Protein 8DU0 (pdb70)

B-factor: mean 75.07, std 24.62, range [35.54, 154.94]

Secondary structure (DSSP, 8-state):
-----TT-EEEEETTTSHHHHHHHHHHHHSSSEEE---TTT--TT-HHHHHHHHHHH--SEEEE-------HHHHHH-HHHHHHHHHHHHHHHHHHHHHHT-SEEEEE--GGGS-TTPPSSB-GGGTTSSPPPGGGHHHHHHHHHHHHHHHHHHHHH--EEEEEE---EESTT---STT---HHHHHHHHHHHHHHHT---EEE-EEHHHHHHHHHHHHHH---SS-EE-----EEEHHHHHHHHHHHHT-----B--HHHHTTT------HHHHHHHHHHHHHH-

Nearest PDB structures (foldseek):
  8du0-assembly1_A  TM=1.004E+00  e=2.951E-61  Brucella ovis
  7ll6-assembly1_A-2  TM=1.002E+00  e=2.397E-58  Brucella suis ATCC 23445
  1bsv-assembly1_A  TM=9.590E-01  e=3.188E-35  Escherichia coli K-12
  1e6u-assembly1_A-2  TM=9.437E-01  e=9.740E-36  Escherichia coli
  1e7q-assembly1_A-2  TM=9.551E-01  e=3.220E-34  Escherichia coli

Solvent-accessible surface area: 13246 Å² total; per-residue (Å²): 136,75,15,60,1,70,69,54,72,0,1,0,0,18,34,104,28,34,25,0,15,1,0,28,82,28,0,118,164,45,107,28,52,53,20,58,17,43,142,119,116,12,61,16,20,135,111,35,72,0,57,106,33,0,51,61,74,126,4,38,0,0,1,1,15,13,46,90,99,36,18,116,155,29,12,64,168,93,60,77,62,3,58,118,31,0,43,12,13,0,97,13,0,0,72,3,0,40,122,46,47,6,62,0,0,0,1,13,6,19,26,64,0,8,7,130,119,17,85,79,76,10,53,10,112,14,21,96,99,30,102,26,60,85,60,19,88,18,20,0,70,0,7,7,38,0,0,79,58,1,9,50,2,12,142,140,96,51,20,83,2,3,4,0,0,10,10,82,31,8,6,56,96,27,68,37,72,103,122,16,63,62,62,7,4,43,26,8,57,63,25,62,100,23,31,159,79,64,59,133,142,54,30,9,29,2,15,0,51,8,0,1,69,0,0,6,27,0,0,61,78,22,79,27,57,85,6,0,0,0,2,10,63,80,66,21,33,58,77,52,12,52,68,32,0,23,84,52,30,62,67,116,90,56,36,13,31,19,74,82,3,92,89,50,70,20,136,36,95,64,67,40,113,60,3,1,53,59,21,21,63,102,65,75,100,118

Structure (mmCIF, N/CA/C/O backbone):
data_8DU0
#
_entry.id   8DU0
#
_cell.length_a   75.820
_cell.length_b   75.820
_cell.length_c   112.530
_cell.angle_alpha   90.000
_cell.angle_beta   90.000
_cell.angle_gamma   120.000
#
_symmetry.space_group_name_H-M   'P 31 2 1'
#
loop_
_entity.id
_entity.type
_entity.pdbx_description
1 polymer 'GDP-L-fucose synthase'
2 non-polymer 'NADP NICOTINAMIDE-ADENINE-DINUCLEOTIDE PHOSPHATE'
3 non-polymer GLYCEROL
4 water water
#
loop_
_atom_site.group_PDB
_atom_site.id
_atom_site.type_symbol
_atom_site.label_atom_id
_atom_site.label_alt_id
_atom_site.label_comp_id
_atom_site.label_asym_id
_atom_site.label_entity_id
_atom_site.label_seq_id
_atom_site.pdbx_PDB_ins_code
_atom_site.Cartn_x
_atom_site.Cartn_y
_atom_site.Cartn_z
_atom_site.occupancy
_atom_site.B_iso_or_equiv
_atom_site.auth_seq_id
_atom_site.auth_comp_id
_atom_site.auth_asym_id
_atom_site.auth_atom_id
_atom_site.pdbx_PDB_model_num
ATOM 1 N N . PRO A 1 19 ? 38.709 16.950 -21.536 1.00 100.25 19 PRO A N 1
ATOM 2 C CA . PRO A 1 19 ? 37.331 16.552 -21.210 1.00 97.14 19 PRO A CA 1
ATOM 3 C C . PRO A 1 19 ? 37.258 15.801 -19.882 1.00 91.10 19 PRO A C 1
ATOM 4 O O . PRO A 1 19 ? 37.761 14.685 -19.785 1.00 99.34 19 PRO A O 1
ATOM 8 N N . VAL A 1 20 ? 36.649 16.400 -18.860 1.00 94.93 20 VAL A N 1
ATOM 9 C CA . VAL A 1 20 ? 36.569 15.708 -17.579 1.00 94.48 20 VAL A CA 1
ATOM 10 C C . VAL A 1 20 ? 35.492 14.629 -17.575 1.00 94.79 20 VAL A C 1
ATOM 11 O O . VAL A 1 20 ? 35.557 13.706 -16.753 1.00 99.93 20 VAL A O 1
ATOM 15 N N . TYR A 1 21 ? 34.523 14.696 -18.486 1.00 90.32 21 TYR A N 1
ATOM 16 C CA . TYR A 1 21 ? 33.389 13.784 -18.461 1.00 81.50 21 TYR A CA 1
ATOM 17 C C . TYR A 1 21 ? 32.828 13.628 -19.866 1.00 83.39 21 TYR A C 1
ATOM 18 O O . TYR A 1 21 ? 32.669 14.616 -20.588 1.00 79.44 21 TYR A O 1
ATOM 27 N N . SER A 1 22 ? 32.529 12.385 -20.240 1.00 79.71 22 SER A N 1
ATOM 28 C CA . SER A 1 22 ? 31.930 12.057 -21.524 1.00 87.46 22 SER A CA 1
ATOM 29 C C . SER A 1 22 ? 30.506 11.561 -21.319 1.00 88.00 22 SER A C 1
ATOM 30 O O . SER A 1 22 ? 30.267 10.664 -20.504 1.00 87.36 22 SER A O 1
ATOM 33 N N . LEU A 1 23 ? 29.569 12.136 -22.071 1.00 84.90 23 LEU A N 1
ATOM 34 C CA . LEU A 1 23 ? 28.176 11.720 -22.021 1.00 85.99 23 LEU A CA 1
ATOM 35 C C . LEU A 1 23 ? 27.906 10.418 -22.768 1.00 90.32 23 LEU A C 1
ATOM 36 O O . LEU A 1 23 ? 26.823 9.847 -22.601 1.00 89.11 23 LEU A O 1
ATOM 41 N N . THR A 1 24 ? 28.842 9.941 -23.591 1.00 91.93 24 THR A N 1
ATOM 42 C CA . THR A 1 24 ? 28.579 8.760 -24.407 1.00 92.62 24 THR A CA 1
ATOM 43 C C . THR A 1 24 ? 28.434 7.524 -23.524 1.00 93.47 24 THR A C 1
ATOM 44 O O . THR A 1 24 ? 29.212 7.320 -22.586 1.00 93.94 24 THR A O 1
ATOM 48 N N . GLY A 1 25 ? 27.413 6.715 -23.812 1.00 88.25 25 GLY A N 1
ATOM 49 C CA . GLY A 1 25 ? 27.068 5.575 -22.987 1.00 89.73 25 GLY A CA 1
ATOM 50 C C . GLY A 1 25 ? 26.263 5.877 -21.732 1.00 91.33 25 GLY A C 1
ATOM 51 O O . GLY A 1 25 ? 25.781 4.933 -21.094 1.00 91.07 25 GLY A O 1
ATOM 52 N N . LYS A 1 26 ? 26.088 7.147 -21.359 1.00 87.23 26 LYS A N 1
ATOM 53 C CA . LYS A 1 26 ? 25.435 7.502 -20.102 1.00 88.84 26 LYS A CA 1
ATOM 54 C C . LYS A 1 26 ? 23.931 7.725 -20.271 1.00 88.71 26 LYS A C 1
ATOM 55 O O . LYS A 1 26 ? 23.448 8.110 -21.341 1.00 85.96 26 LYS A O 1
ATOM 61 N N . LYS A 1 27 ? 23.201 7.483 -19.180 1.00 83.04 27 LYS A N 1
ATOM 62 C CA . LYS A 1 27 ? 21.765 7.730 -19.077 1.00 84.40 27 LYS A CA 1
ATOM 63 C C . LYS A 1 27 ? 21.536 9.166 -18.607 1.00 82.98 27 LYS A C 1
ATOM 64 O O . LYS A 1 27 ? 21.970 9.533 -17.513 1.00 77.33 27 LYS A O 1
ATOM 70 N N . ILE A 1 28 ? 20.836 9.971 -19.401 1.00 83.57 28 ILE A N 1
ATOM 71 C CA . ILE A 1 28 ? 20.701 11.398 -19.122 1.00 78.93 28 ILE A CA 1
ATOM 72 C C . ILE A 1 28 ? 19.230 11.719 -18.917 1.00 81.30 28 ILE A C 1
ATOM 73 O O . ILE A 1 28 ? 18.441 11.672 -19.867 1.00 82.39 28 ILE A O 1
ATOM 78 N N . PHE A 1 29 ? 18.864 12.082 -17.688 1.00 78.47 29 PHE A N 1
ATOM 79 C CA . PHE A 1 29 ? 17.513 12.529 -17.378 1.00 74.19 29 PHE A CA 1
ATOM 80 C C . PHE A 1 29 ? 17.416 14.029 -17.633 1.00 69.78 29 PHE A C 1
ATOM 81 O O . PHE A 1 29 ? 18.132 14.820 -17.007 1.00 70.21 29 PHE A O 1
ATOM 89 N N . VAL A 1 30 ? 16.537 14.413 -18.551 1.00 69.44 30 VAL A N 1
ATOM 90 C CA . VAL A 1 30 ? 16.292 15.817 -18.876 1.00 65.25 30 VAL A CA 1
ATOM 91 C C . VAL A 1 30 ? 14.955 16.183 -18.234 1.00 68.54 30 VAL A C 1
ATOM 92 O O . VAL A 1 30 ? 13.882 15.957 -18.808 1.00 75.38 30 VAL A O 1
ATOM 96 N N . ALA A 1 31 ? 15.024 16.730 -17.014 1.00 67.00 31 ALA A N 1
ATOM 97 C CA . ALA A 1 31 ? 13.838 17.236 -16.333 1.00 61.62 31 ALA A CA 1
ATOM 98 C C . ALA A 1 31 ? 13.279 18.452 -17.064 1.00 65.90 31 ALA A C 1
ATOM 99 O O . ALA A 1 31 ? 14.031 19.309 -17.537 1.00 65.56 31 ALA A O 1
ATOM 101 N N . GLY A 1 32 ? 11.952 18.524 -17.159 1.00 63.07 32 GLY A N 1
ATOM 102 C CA . GLY A 1 32 ? 11.319 19.655 -17.820 1.00 58.30 32 GLY A CA 1
ATOM 103 C C . GLY A 1 32 ? 11.551 19.686 -19.317 1.00 66.02 32 GLY A C 1
ATOM 104 O O . GLY A 1 32 ? 11.777 20.764 -19.887 1.00 65.06 32 GLY A O 1
ATOM 105 N N . HIS A 1 33 ? 11.485 18.527 -19.974 1.00 69.89 33 HIS A N 1
ATOM 106 C CA . HIS A 1 33 ? 11.843 18.455 -21.384 1.00 73.46 33 HIS A CA 1
ATOM 107 C C . HIS A 1 33 ? 10.833 19.160 -22.284 1.00 75.60 33 HIS A C 1
ATOM 108 O O . HIS A 1 33 ? 11.160 19.446 -23.443 1.00 70.14 33 HIS A O 1
ATOM 115 N N . THR A 1 34 ? 9.625 19.459 -21.787 1.00 72.16 34 THR A N 1
ATOM 116 C CA . THR A 1 34 ? 8.677 20.226 -22.592 1.00 76.35 34 THR A CA 1
ATOM 117 C C . THR A 1 34 ? 8.939 21.724 -22.515 1.00 67.25 34 THR A C 1
ATOM 118 O O . THR A 1 34 ? 8.378 22.476 -23.324 1.00 69.50 34 THR A O 1
ATOM 122 N N . GLY A 1 35 ? 9.815 22.158 -21.617 1.00 64.10 35 GLY A N 1
ATOM 123 C CA . GLY A 1 35 ? 10.111 23.566 -21.484 1.00 66.49 35 GLY A CA 1
ATOM 124 C C . GLY A 1 35 ? 10.906 24.102 -22.662 1.00 68.41 35 GLY A C 1
ATOM 125 O O . GLY A 1 35 ? 11.403 23.375 -23.514 1.00 65.69 35 GLY A O 1
ATOM 126 N N . MET A 1 36 ? 11.049 25.427 -22.677 1.00 74.02 36 MET A N 1
ATOM 127 C CA . MET A 1 36 ? 11.845 26.068 -23.714 1.00 71.42 36 MET A CA 1
ATOM 128 C C . MET A 1 36 ? 13.300 25.639 -23.628 1.00 68.80 36 MET A C 1
ATOM 129 O O . MET A 1 36 ? 13.920 25.311 -24.646 1.00 62.26 36 MET A O 1
ATOM 134 N N . VAL A 1 37 ? 13.878 25.658 -22.418 1.00 61.20 37 VAL A N 1
ATOM 135 C CA . VAL A 1 37 ? 15.262 25.205 -22.267 1.00 65.89 37 VAL A CA 1
ATOM 136 C C . VAL A 1 37 ? 15.332 23.684 -22.330 1.00 69.50 37 VAL A C 1
ATOM 137 O O . VAL A 1 37 ? 16.194 23.121 -23.011 1.00 67.43 37 VAL A O 1
ATOM 141 N N . GLY A 1 38 ? 14.397 22.998 -21.664 1.00 68.29 38 GLY A N 1
ATOM 142 C CA . GLY A 1 38 ? 14.423 21.542 -21.640 1.00 61.08 38 GLY A CA 1
ATOM 143 C C . GLY A 1 38 ? 14.339 20.923 -23.021 1.00 73.98 38 GLY A C 1
ATOM 144 O O . GLY A 1 38 ? 15.034 19.946 -23.315 1.00 73.98 38 GLY A O 1
ATOM 145 N N . SER A 1 39 ? 13.483 21.479 -23.887 1.00 70.53 39 SER A N 1
ATOM 146 C CA . SER A 1 39 ? 13.354 20.935 -25.234 1.00 74.50 39 SER A CA 1
ATOM 147 C C . SER A 1 39 ? 14.616 21.177 -26.050 1.00 70.41 39 SER A C 1
ATOM 148 O O . SER A 1 39 ? 14.986 20.338 -26.878 1.00 80.79 39 SER A O 1
ATOM 151 N N . ALA A 1 40 ? 15.288 22.310 -25.834 1.00 73.98 40 ALA A N 1
ATOM 152 C CA . ALA A 1 40 ? 16.550 22.558 -26.525 1.00 78.15 40 ALA A CA 1
ATOM 153 C C . ALA A 1 40 ? 17.612 21.549 -26.105 1.00 78.78 40 ALA A C 1
ATOM 154 O O . ALA A 1 40 ? 18.392 21.082 -26.937 1.00 80.89 40 ALA A O 1
ATOM 156 N N . ILE A 1 41 ? 17.653 21.192 -24.818 1.00 71.19 41 ILE A N 1
ATOM 157 C CA . ILE A 1 41 ? 18.609 20.180 -24.371 1.00 74.79 41 ILE A CA 1
ATOM 158 C C . ILE A 1 41 ? 18.307 18.848 -25.034 1.00 78.12 41 ILE A C 1
ATOM 159 O O . ILE A 1 41 ? 19.209 18.147 -25.512 1.00 82.93 41 ILE A O 1
ATOM 164 N N . LEU A 1 42 ? 17.028 18.469 -25.050 1.00 70.53 42 LEU A N 1
ATOM 165 C CA . LEU A 1 42 ? 16.643 17.195 -25.638 1.00 80.37 42 LEU A CA 1
ATOM 166 C C . LEU A 1 42 ? 16.998 17.153 -27.115 1.00 83.74 42 LEU A C 1
ATOM 167 O O . LEU A 1 42 ? 17.460 16.123 -27.618 1.00 84.81 42 LEU A O 1
ATOM 172 N N . ARG A 1 43 ? 16.794 18.269 -27.824 1.00 80.41 43 ARG A N 1
ATOM 173 C CA . ARG A 1 43 ? 17.173 18.318 -29.234 1.00 89.75 43 ARG A CA 1
ATOM 174 C C . ARG A 1 43 ? 18.678 18.132 -29.389 1.00 92.16 43 ARG A C 1
ATOM 175 O O . ARG A 1 43 ? 19.135 17.313 -30.194 1.00 93.19 43 ARG A O 1
ATOM 183 N N . ARG A 1 44 ? 19.468 18.856 -28.588 1.00 94.67 44 ARG A N 1
ATOM 184 C CA . ARG A 1 44 ? 20.916 18.722 -28.701 1.00 96.03 44 ARG A CA 1
ATOM 185 C C . ARG A 1 44 ? 21.379 17.324 -28.316 1.00 98.09 44 ARG A C 1
ATOM 186 O O . ARG A 1 44 ? 22.406 16.851 -28.817 1.00 97.06 44 ARG A O 1
ATOM 188 N N . LEU A 1 45 ? 20.607 16.624 -27.483 1.00 93.22 45 LEU A N 1
ATOM 189 C CA . LEU A 1 45 ? 21.038 15.325 -26.982 1.00 93.04 45 LEU A CA 1
ATOM 190 C C . LEU A 1 45 ? 20.766 14.183 -27.955 1.00 101.89 45 LEU A C 1
ATOM 191 O O . LEU A 1 45 ? 21.519 13.203 -27.969 1.00 100.59 45 LEU A O 1
ATOM 196 N N . GLN A 1 46 ? 19.700 14.263 -28.752 1.00 100.51 46 GLN A N 1
ATOM 197 C CA . GLN A 1 46 ? 19.341 13.111 -29.565 1.00 112.28 46 GLN A CA 1
ATOM 198 C C . GLN A 1 46 ? 20.405 12.807 -30.610 1.00 109.07 46 GLN A C 1
ATOM 199 O O . GLN A 1 46 ? 20.484 11.671 -31.082 1.00 110.76 46 GLN A O 1
ATOM 205 N N . HIS A 1 47 ? 21.246 13.793 -30.937 1.00 125.72 47 HIS A N 1
ATOM 206 C CA . HIS A 1 47 ? 22.456 13.534 -31.709 1.00 136.51 47 HIS A CA 1
ATOM 207 C C . HIS A 1 47 ? 23.413 12.625 -30.946 1.00 128.43 47 HIS A C 1
ATOM 208 O O . HIS A 1 47 ? 23.990 11.693 -31.523 1.00 134.55 47 HIS A O 1
ATOM 215 N N . GLU A 1 48 ? 23.596 12.888 -29.652 1.00 109.85 48 GLU A N 1
ATOM 216 C CA . GLU A 1 48 ? 24.597 12.202 -28.846 1.00 110.60 48 GLU A CA 1
ATOM 217 C C . GLU A 1 48 ? 24.307 10.702 -28.771 1.00 111.01 48 GLU A C 1
ATOM 218 O O . GLU A 1 48 ? 23.184 10.241 -29.000 1.00 112.46 48 GLU A O 1
ATOM 224 N N . ASP A 1 49 ? 25.354 9.937 -28.467 1.00 107.33 49 ASP A N 1
ATOM 225 C CA . ASP A 1 49 ? 25.257 8.500 -28.214 1.00 110.10 49 ASP A CA 1
ATOM 226 C C . ASP A 1 49 ? 25.024 8.317 -26.719 1.00 105.81 49 ASP A C 1
ATOM 227 O O . ASP A 1 49 ? 25.962 8.159 -25.936 1.00 101.30 49 ASP A O 1
ATOM 232 N N . CYS A 1 50 ? 23.753 8.341 -26.318 1.00 109.78 50 CYS A N 1
ATOM 233 C CA . CYS A 1 50 ? 23.378 8.213 -24.914 1.00 99.12 50 CYS A CA 1
ATOM 234 C C . CYS A 1 50 ? 21.940 7.712 -24.837 1.00 99.40 50 CYS A C 1
ATOM 235 O O . CYS A 1 50 ? 21.228 7.645 -25.844 1.00 101.17 50 CYS A O 1
ATOM 238 N N . ASP A 1 51 ? 21.521 7.357 -23.623 1.00 99.16 51 ASP A N 1
ATOM 239 C CA . ASP A 1 51 ? 20.149 6.945 -23.348 1.00 97.81 51 ASP A CA 1
ATOM 240 C C . ASP A 1 51 ? 19.433 8.080 -22.627 1.00 98.82 51 ASP A C 1
ATOM 241 O O . ASP A 1 51 ? 19.784 8.423 -21.492 1.00 94.23 51 ASP A O 1
ATOM 243 N N . ILE A 1 52 ? 18.425 8.650 -23.279 1.00 93.77 52 ILE A N 1
ATOM 244 C CA . ILE A 1 52 ? 17.721 9.818 -22.767 1.00 93.99 52 ILE A CA 1
ATOM 245 C C . ILE A 1 52 ? 16.446 9.374 -22.062 1.00 96.91 52 ILE A C 1
ATOM 246 O O . ILE A 1 52 ? 15.694 8.538 -22.582 1.00 104.12 52 ILE A O 1
ATOM 251 N N . ILE A 1 53 ? 16.201 9.950 -20.887 1.00 90.01 53 ILE A N 1
ATOM 252 C CA . ILE A 1 53 ? 15.098 9.600 -19.998 1.00 93.28 53 ILE A CA 1
ATOM 253 C C . ILE A 1 53 ? 14.281 10.860 -19.749 1.00 91.10 53 ILE A C 1
ATOM 254 O O . ILE A 1 53 ? 14.840 11.897 -19.374 1.00 85.52 53 ILE A O 1
ATOM 259 N N . THR A 1 54 ? 12.966 10.777 -19.951 1.00 91.27 54 THR A N 1
ATOM 260 C CA . THR A 1 54 ? 12.082 11.912 -19.720 1.00 83.88 54 THR A CA 1
ATOM 261 C C . THR A 1 54 ? 10.874 11.490 -18.897 1.00 87.78 54 THR A C 1
ATOM 262 O O . THR A 1 54 ? 10.493 10.317 -18.861 1.00 87.94 54 THR A O 1
ATOM 266 N N . ALA A 1 55 ? 10.256 12.484 -18.259 1.00 81.14 55 ALA A N 1
ATOM 267 C CA . ALA A 1 55 ? 8.998 12.317 -17.540 1.00 80.66 55 ALA A CA 1
ATOM 268 C C . ALA A 1 55 ? 8.161 13.566 -17.766 1.00 80.09 55 ALA A C 1
ATOM 269 O O . ALA A 1 55 ? 8.616 14.676 -17.481 1.00 77.14 55 ALA A O 1
ATOM 271 N N . ALA A 1 56 ? 6.964 13.398 -18.314 1.00 83.10 56 ALA A N 1
ATOM 272 C CA . ALA A 1 56 ? 6.091 14.542 -18.516 1.00 82.77 56 ALA A CA 1
ATOM 273 C C . ALA A 1 56 ? 5.633 15.088 -17.167 1.00 86.18 56 ALA A C 1
ATOM 274 O O . ALA A 1 56 ? 5.597 14.375 -16.157 1.00 77.54 56 ALA A O 1
ATOM 276 N N . HIS A 1 57 ? 5.296 16.379 -17.153 1.00 79.65 57 HIS A N 1
ATOM 277 C CA . HIS A 1 57 ? 4.827 16.987 -15.911 1.00 79.71 57 HIS A CA 1
ATOM 278 C C . HIS A 1 57 ? 3.552 16.306 -15.426 1.00 82.26 57 HIS A C 1
ATOM 279 O O . HIS A 1 57 ? 3.327 16.204 -14.217 1.00 81.87 57 HIS A O 1
ATOM 286 N N . SER A 1 58 ? 2.749 15.773 -16.354 1.00 96.01 58 SER A N 1
ATOM 287 C CA . SER A 1 58 ? 1.490 15.112 -16.020 1.00 95.99 58 SER A CA 1
ATOM 288 C C . SER A 1 58 ? 1.686 13.811 -15.253 1.00 93.19 58 SER A C 1
ATOM 289 O O . SER A 1 58 ? 0.767 13.375 -14.553 1.00 99.03 58 SER A O 1
ATOM 292 N N . VAL A 1 59 ? 2.844 13.169 -15.380 1.00 91.00 59 VAL A N 1
ATOM 293 C CA . VAL A 1 59 ? 3.064 11.878 -14.756 1.00 90.00 59 VAL A CA 1
ATOM 294 C C . VAL A 1 59 ? 4.009 11.961 -13.560 1.00 86.38 59 VAL A C 1
ATOM 295 O O . VAL A 1 59 ? 3.940 11.103 -12.671 1.00 87.24 59 VAL A O 1
ATOM 299 N N . LEU A 1 60 ? 4.870 12.976 -13.493 1.00 79.80 60 LEU A N 1
ATOM 300 C CA . LEU A 1 60 ? 5.813 13.116 -12.382 1.00 75.99 60 LEU A CA 1
ATOM 301 C C . LEU A 1 60 ? 5.880 14.584 -11.981 1.00 72.72 60 LEU A C 1
ATOM 302 O O . LEU A 1 60 ? 6.575 15.371 -12.624 1.00 66.44 60 LEU A O 1
ATOM 307 N N . ASP A 1 61 ? 5.161 14.942 -10.919 1.00 72.12 61 ASP A N 1
ATOM 308 C CA . ASP A 1 61 ? 5.287 16.260 -10.298 1.00 64.97 61 ASP A CA 1
ATOM 309 C C . ASP A 1 61 ? 6.593 16.289 -9.515 1.00 61.69 61 ASP A C 1
ATOM 310 O O . ASP A 1 61 ? 6.752 15.560 -8.530 1.00 64.35 61 ASP A O 1
ATOM 315 N N . LEU A 1 62 ? 7.535 17.129 -9.938 1.00 56.89 62 LEU A N 1
ATOM 316 C CA . LEU A 1 62 ? 8.849 17.052 -9.335 1.00 54.63 62 LEU A CA 1
ATOM 317 C C . LEU A 1 62 ? 8.918 17.766 -7.986 1.00 56.66 62 LEU A C 1
ATOM 318 O O . LEU A 1 62 ? 9.980 17.757 -7.357 1.00 51.12 62 LEU A O 1
ATOM 323 N N . THR A 1 63 ? 7.824 18.383 -7.538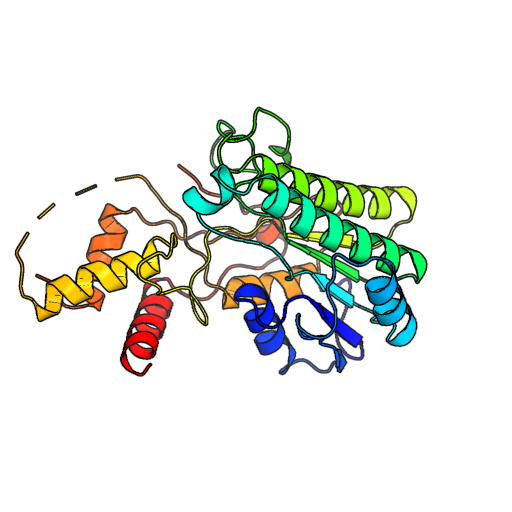 1.00 56.78 63 THR A N 1
ATOM 324 C CA . THR A 1 63 ? 7.741 18.889 -6.170 1.00 55.48 63 THR A CA 1
ATOM 325 C C . THR A 1 63 ? 7.416 17.790 -5.172 1.00 61.18 63 THR A C 1
ATOM 326 O O . THR A 1 63 ? 7.536 18.019 -3.963 1.00 61.36 63 THR A O 1
ATOM 330 N N . ARG A 1 64 ? 7.010 16.615 -5.647 1.00 55.85 64 ARG A N 1
ATOM 331 C CA . ARG A 1 64 ? 6.636 15.502 -4.784 1.00 61.16 64 ARG A CA 1
ATOM 332 C C . ARG A 1 64 ? 7.872 14.656 -4.510 1.00 64.50 64 ARG A C 1
ATOM 333 O O . ARG A 1 64 ? 8.384 13.977 -5.406 1.00 63.04 64 ARG A O 1
ATOM 341 N N . GLN A 1 65 ? 8.341 14.696 -3.264 1.00 60.72 65 GLN A N 1
ATOM 342 C CA . GLN A 1 65 ? 9.603 14.059 -2.900 1.00 62.32 65 GLN A CA 1
ATOM 343 C C . GLN A 1 65 ? 9.550 12.552 -3.111 1.00 68.19 65 GLN A C 1
ATOM 344 O O . GLN A 1 65 ? 10.530 11.936 -3.552 1.00 63.97 65 GLN A O 1
ATOM 350 N N . GLY A 1 66 ? 8.416 11.941 -2.810 1.00 64.50 66 GLY A N 1
ATOM 351 C CA . GLY A 1 66 ? 8.281 10.515 -2.924 1.00 69.62 66 GLY A CA 1
ATOM 352 C C . GLY A 1 66 ? 8.431 10.054 -4.355 1.00 72.16 66 GLY A C 1
ATOM 353 O O . GLY A 1 66 ? 9.372 9.333 -4.705 1.00 72.39 66 GLY A O 1
ATOM 354 N N . PRO A 1 67 ? 7.479 10.445 -5.208 1.00 69.49 67 PRO A N 1
ATOM 355 C CA . PRO A 1 67 ? 7.578 10.078 -6.629 1.00 73.84 67 PRO A CA 1
ATOM 356 C C . PRO A 1 67 ? 8.902 10.466 -7.265 1.00 69.92 67 PRO A C 1
ATOM 357 O O . PRO A 1 67 ? 9.449 9.680 -8.040 1.00 68.36 67 PRO A O 1
ATOM 361 N N . THR A 1 68 ? 9.457 11.635 -6.937 1.00 65.39 68 THR A N 1
ATOM 362 C CA . THR A 1 68 ? 10.707 12.035 -7.575 1.00 66.78 68 THR A CA 1
ATOM 363 C C . THR A 1 68 ? 11.841 11.088 -7.198 1.00 69.38 68 THR A C 1
ATOM 364 O O . THR A 1 68 ? 12.631 10.676 -8.058 1.00 68.89 68 THR A O 1
ATOM 368 N N . GLU A 1 69 ? 11.916 10.698 -5.927 1.00 63.21 69 GLU A N 1
ATOM 369 C CA . GLU A 1 69 ? 12.988 9.808 -5.495 1.00 66.53 69 GLU A CA 1
ATOM 370 C C . GLU A 1 69 ? 12.849 8.431 -6.116 1.00 71.58 69 GLU A C 1
ATOM 371 O O . GLU A 1 69 ? 13.847 7.820 -6.512 1.00 79.02 69 GLU A O 1
ATOM 377 N N . ASN A 1 70 ? 11.625 7.918 -6.204 1.00 70.72 70 ASN A N 1
ATOM 378 C CA . ASN A 1 70 ? 11.444 6.595 -6.785 1.00 76.19 70 ASN A CA 1
ATOM 379 C C . ASN A 1 70 ? 11.779 6.594 -8.266 1.00 75.71 70 ASN A C 1
ATOM 380 O O . ASN A 1 70 ? 12.335 5.615 -8.776 1.00 74.34 70 ASN A O 1
ATOM 385 N N . PHE A 1 71 ? 11.472 7.687 -8.962 1.00 73.11 71 PHE A N 1
ATOM 386 C CA . PHE A 1 71 ? 11.842 7.792 -10.368 1.00 80.16 71 PHE A CA 1
ATOM 387 C C . PHE A 1 71 ? 13.357 7.847 -10.538 1.00 78.02 71 PHE A C 1
ATOM 388 O O . PHE A 1 71 ? 13.900 7.290 -11.501 1.00 78.03 71 PHE A O 1
ATOM 396 N N . ILE A 1 72 ? 14.056 8.507 -9.613 1.00 75.01 72 ILE A N 1
ATOM 397 C CA . ILE A 1 72 ? 15.510 8.597 -9.698 1.00 71.23 72 ILE A CA 1
ATOM 398 C C . ILE A 1 72 ? 16.156 7.281 -9.282 1.00 79.95 72 ILE A C 1
ATOM 399 O O . ILE A 1 72 ? 17.134 6.833 -9.892 1.00 80.91 72 ILE A O 1
ATOM 404 N N . SER A 1 73 ? 15.613 6.631 -8.254 1.00 78.73 73 SER A N 1
ATOM 405 C CA . SER A 1 73 ? 16.153 5.359 -7.792 1.00 83.98 73 SER A CA 1
ATOM 406 C C . SER A 1 73 ? 15.818 4.194 -8.723 1.00 83.38 73 SER A C 1
ATOM 407 O O . SER A 1 73 ? 16.546 3.196 -8.732 1.00 82.40 73 SER A O 1
ATOM 410 N N . GLY A 1 74 ? 14.739 4.290 -9.494 1.00 79.91 74 GLY A N 1
ATOM 411 C CA . GLY A 1 74 ? 14.373 3.225 -10.407 1.00 80.51 74 GLY A CA 1
ATOM 412 C C . GLY A 1 74 ? 15.125 3.289 -11.721 1.00 86.54 74 GLY A C 1
ATOM 413 O O . GLY A 1 74 ? 15.559 2.258 -12.247 1.00 84.96 74 GLY A O 1
ATOM 414 N N . HIS A 1 75 ? 15.298 4.500 -12.257 1.00 82.52 75 HIS A N 1
ATOM 415 C CA . HIS A 1 75 ? 15.952 4.679 -13.549 1.00 88.79 75 HIS A CA 1
ATOM 416 C C . HIS A 1 75 ? 17.454 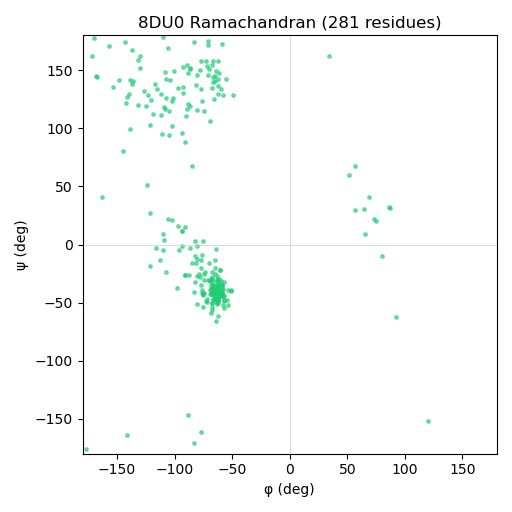4.882 -13.432 1.00 89.59 75 HIS A C 1
ATOM 417 O O . HIS A 1 75 ? 18.185 4.554 -14.374 1.00 85.20 75 HIS A O 1
ATOM 424 N N . ARG A 1 76 ? 17.927 5.405 -12.302 1.00 83.61 76 ARG A N 1
ATOM 425 C CA . ARG A 1 76 ? 19.350 5.541 -12.015 1.00 86.14 76 ARG A CA 1
ATOM 426 C C . ARG A 1 76 ? 20.124 6.246 -13.137 1.00 87.55 76 ARG A C 1
ATOM 427 O O . ARG A 1 76 ? 21.050 5.665 -13.713 1.00 85.14 76 ARG A O 1
ATOM 435 N N . PRO A 1 77 ? 19.779 7.486 -13.464 1.00 85.36 77 PRO A N 1
ATOM 436 C CA . PRO A 1 77 ? 20.542 8.197 -14.493 1.00 78.56 77 PRO A CA 1
ATOM 437 C C . PRO A 1 77 ? 21.926 8.559 -13.981 1.00 79.26 77 PRO A C 1
ATOM 438 O O . PRO A 1 77 ? 22.126 8.832 -12.793 1.00 75.38 77 PRO A O 1
ATOM 442 N N . ASP A 1 78 ? 22.897 8.529 -14.893 1.00 79.80 78 ASP A N 1
ATOM 443 C CA . ASP A 1 78 ? 24.223 9.038 -14.573 1.00 76.92 78 ASP A CA 1
ATOM 444 C C . ASP A 1 78 ? 24.239 10.553 -14.513 1.00 69.34 78 ASP A C 1
ATOM 445 O O . ASP A 1 78 ? 25.121 11.132 -13.874 1.00 69.33 78 ASP A O 1
ATOM 450 N N . VAL A 1 79 ? 23.297 11.198 -15.187 1.00 68.10 79 VAL A N 1
ATOM 451 C CA . VAL A 1 79 ? 23.328 12.632 -15.425 1.00 69.54 79 VAL A CA 1
ATOM 452 C C . VAL A 1 79 ? 21.915 13.152 -15.265 1.00 68.38 79 VAL A C 1
ATOM 453 O O . VAL A 1 79 ? 20.979 12.607 -15.861 1.00 72.54 79 VAL A O 1
ATOM 457 N N . ILE A 1 80 ? 21.748 14.200 -14.471 1.00 61.73 80 ILE A N 1
ATOM 458 C CA . ILE A 1 80 ? 20.456 14.846 -14.345 1.00 63.08 80 ILE A CA 1
ATOM 459 C C . ILE A 1 80 ? 20.617 16.288 -14.782 1.00 61.18 80 ILE A C 1
ATOM 460 O O . ILE A 1 80 ? 21.455 17.017 -14.235 1.00 57.34 80 ILE A O 1
ATOM 465 N N . ILE A 1 81 ? 19.812 16.703 -15.756 1.00 56.96 81 ILE A N 1
ATOM 466 C CA . ILE A 1 81 ? 19.782 18.088 -16.207 1.00 59.30 81 ILE A CA 1
ATOM 467 C C . ILE A 1 81 ? 18.435 18.674 -15.800 1.00 60.51 81 ILE A C 1
ATOM 468 O O . ILE A 1 81 ? 17.390 18.285 -16.338 1.00 62.81 81 ILE A O 1
ATOM 473 N N . ILE A 1 82 ? 18.450 19.615 -14.855 1.00 54.62 82 ILE A N 1
ATOM 474 C CA . ILE A 1 82 ? 17.224 20.131 -14.255 1.00 54.47 82 ILE A CA 1
ATOM 475 C C . ILE A 1 82 ? 16.799 21.381 -15.023 1.00 54.49 82 ILE A C 1
ATOM 476 O O . ILE A 1 82 ? 17.261 22.488 -14.748 1.00 48.43 82 ILE A O 1
ATOM 481 N N . ALA A 1 83 ? 15.897 21.205 -15.989 1.00 57.90 83 ALA A N 1
ATOM 482 C CA . ALA A 1 83 ? 15.275 22.321 -16.693 1.00 54.19 83 ALA A CA 1
ATOM 483 C C . ALA A 1 83 ? 13.804 22.469 -16.323 1.00 56.18 83 ALA A C 1
ATOM 484 O O . ALA A 1 83 ? 13.076 23.245 -16.957 1.00 57.01 83 ALA A O 1
ATOM 486 N N . ALA A 1 84 ? 13.345 21.733 -15.321 1.00 58.87 84 ALA A N 1
ATOM 487 C CA . ALA A 1 84 ? 11.981 21.876 -14.849 1.00 52.27 84 ALA A CA 1
ATOM 488 C C . ALA A 1 84 ? 11.906 23.074 -13.910 1.00 55.72 84 ALA A C 1
ATOM 489 O O . ALA A 1 84 ? 12.807 23.288 -13.098 1.00 48.36 84 ALA A O 1
ATOM 491 N N . ALA A 1 85 ? 10.850 23.875 -14.051 1.00 52.67 85 ALA A N 1
ATOM 492 C CA . ALA A 1 85 ? 10.784 25.129 -13.311 1.00 49.70 85 ALA A CA 1
ATOM 493 C C . ALA A 1 85 ? 9.415 25.751 -13.486 1.00 52.33 85 ALA A C 1
ATOM 494 O O . ALA A 1 85 ? 8.660 25.395 -14.393 1.00 49.11 85 ALA A O 1
ATOM 496 N N . ARG A 1 86 ? 9.107 26.686 -12.587 1.00 53.09 86 ARG A N 1
ATOM 497 C CA . ARG A 1 86 ? 7.985 27.600 -12.748 1.00 52.09 86 ARG A CA 1
ATOM 498 C C . ARG A 1 86 ? 8.552 28.978 -13.041 1.00 51.83 86 ARG A C 1
ATOM 499 O O . ARG A 1 86 ? 9.261 29.558 -12.205 1.00 47.21 86 ARG A O 1
ATOM 507 N N . VAL A 1 87 ? 8.247 29.488 -14.231 1.00 54.84 87 VAL A N 1
ATOM 508 C CA . VAL A 1 87 ? 8.814 30.726 -14.744 1.00 47.72 87 VAL A CA 1
ATOM 509 C C . VAL A 1 87 ? 7.669 31.597 -15.238 1.00 57.39 87 VAL A C 1
ATOM 510 O O . VAL A 1 87 ? 6.629 31.092 -15.663 1.00 61.81 87 VAL A O 1
ATOM 514 N N . GLY A 1 88 ? 7.868 32.909 -15.198 1.00 55.27 88 GLY A N 1
ATOM 515 C CA . GLY A 1 88 ? 6.868 33.821 -15.719 1.00 55.80 88 GLY A CA 1
ATOM 516 C C . GLY A 1 88 ? 7.349 35.254 -15.637 1.00 60.99 88 GLY A C 1
ATOM 517 O O . GLY A 1 88 ? 8.487 35.533 -15.248 1.00 60.47 88 GLY A O 1
ATOM 518 N N . GLY A 1 89 ? 6.455 36.163 -16.020 1.00 62.04 89 GLY A N 1
ATOM 519 C CA . GLY A 1 89 ? 6.756 37.577 -16.069 1.00 61.33 89 GLY A CA 1
ATOM 520 C C . GLY A 1 89 ? 6.612 38.263 -14.726 1.00 61.43 89 GLY A C 1
ATOM 521 O O . GLY A 1 89 ? 6.418 37.641 -13.680 1.00 61.91 89 GLY A O 1
ATOM 522 N N . ILE A 1 90 ? 6.692 39.596 -14.773 1.00 62.47 90 ILE A N 1
ATOM 523 C CA . ILE A 1 90 ? 6.715 40.380 -13.540 1.00 66.18 90 ILE A CA 1
ATOM 524 C C . ILE A 1 90 ? 5.373 40.290 -12.828 1.00 65.60 90 ILE A C 1
ATOM 525 O O . ILE A 1 90 ? 5.316 40.220 -11.592 1.00 56.07 90 ILE A O 1
ATOM 530 N N . LEU A 1 91 ? 4.274 40.276 -13.591 1.00 60.53 91 LEU A N 1
ATOM 531 C CA . LEU A 1 91 ? 2.950 40.184 -12.978 1.00 64.43 91 LEU A CA 1
ATOM 532 C C . LEU A 1 91 ? 2.767 38.859 -12.244 1.00 56.27 91 LEU A C 1
ATOM 533 O O . LEU A 1 91 ? 2.279 38.835 -11.110 1.00 61.84 91 LEU A O 1
ATOM 538 N N . ALA A 1 92 ? 3.137 37.745 -12.882 1.00 59.07 92 ALA A N 1
ATOM 539 C CA . ALA A 1 92 ? 3.006 36.445 -12.228 1.00 59.05 92 ALA A CA 1
ATOM 540 C C . ALA A 1 92 ? 3.850 36.369 -10.960 1.00 55.06 92 ALA A C 1
ATOM 541 O O . ALA A 1 92 ? 3.372 35.899 -9.923 1.00 57.49 92 ALA A O 1
ATOM 543 N N . ASN A 1 93 ? 5.106 36.827 -11.019 1.00 57.79 93 ASN A N 1
ATOM 544 C CA . ASN A 1 93 ? 6.001 36.675 -9.872 1.00 55.23 93 ASN A CA 1
ATOM 545 C C . ASN A 1 93 ? 5.521 37.492 -8.684 1.00 60.62 93 ASN A C 1
ATOM 546 O O . ASN A 1 93 ? 5.629 37.051 -7.535 1.00 60.26 93 ASN A O 1
ATOM 551 N N . SER A 1 94 ? 4.992 38.688 -8.931 1.00 59.74 94 SER A N 1
ATOM 552 C CA . SER A 1 94 ? 4.578 39.503 -7.800 1.00 63.61 94 SER A CA 1
ATOM 553 C C . SER A 1 94 ? 3.235 39.066 -7.226 1.00 64.75 94 SER A C 1
ATOM 554 O O . SER A 1 94 ? 2.984 39.285 -6.032 1.00 61.66 94 SER A O 1
ATOM 557 N N . ARG A 1 95 ? 2.382 38.430 -8.034 1.00 58.41 95 ARG A N 1
ATOM 558 C CA . ARG A 1 95 ? 1.085 37.962 -7.563 1.00 60.71 95 ARG A CA 1
ATOM 559 C C . ARG A 1 95 ? 1.120 36.531 -7.028 1.00 56.93 95 ARG A C 1
ATOM 560 O O . ARG A 1 95 ? 0.289 36.174 -6.188 1.00 64.21 95 ARG A O 1
ATOM 568 N N . PHE A 1 96 ? 2.052 35.691 -7.487 1.00 53.76 96 PHE A N 1
ATOM 569 C CA . PHE A 1 96 ? 2.075 34.324 -6.976 1.00 56.03 96 PHE A CA 1
ATOM 570 C C . PHE A 1 96 ? 3.437 33.982 -6.376 1.00 52.69 96 PHE A C 1
ATOM 571 O O . PHE A 1 96 ? 4.022 32.944 -6.714 1.00 46.30 96 PHE A O 1
ATOM 579 N N . PRO A 1 97 ? 3.970 34.807 -5.471 1.00 52.10 97 PRO A N 1
ATOM 580 C CA . PRO A 1 97 ? 5.337 34.546 -5.010 1.00 43.79 97 PRO A CA 1
ATOM 581 C C . PRO A 1 97 ? 5.483 33.194 -4.342 1.00 44.98 97 PRO A C 1
ATOM 582 O O . PRO A 1 97 ? 6.499 32.528 -4.562 1.00 43.65 97 PRO A O 1
ATOM 586 N N . ALA A 1 98 ? 4.495 32.755 -3.544 1.00 44.67 98 ALA A N 1
ATOM 587 C CA . ALA A 1 98 ? 4.628 31.455 -2.886 1.00 46.54 98 ALA A CA 1
ATOM 588 C C . ALA A 1 98 ? 4.746 30.316 -3.898 1.00 43.61 98 ALA A C 1
ATOM 589 O O . ALA A 1 98 ? 5.504 29.362 -3.686 1.00 44.33 98 ALA A O 1
ATOM 591 N N . ASP A 1 99 ? 3.984 30.377 -4.987 1.00 47.67 99 ASP A N 1
ATOM 592 C CA . ASP A 1 99 ? 4.123 29.358 -6.021 1.00 49.35 99 ASP A CA 1
ATOM 593 C C . ASP A 1 99 ? 5.478 29.434 -6.705 1.00 44.12 99 ASP A C 1
ATOM 594 O O . ASP A 1 99 ? 6.095 28.400 -6.987 1.00 50.33 99 ASP A O 1
ATOM 599 N N . PHE A 1 100 ? 5.966 30.642 -6.988 1.00 40.44 100 PHE A N 1
ATOM 600 C CA . PHE A 1 100 ? 7.248 30.721 -7.676 1.00 40.60 100 PHE A CA 1
ATOM 601 C C . PHE A 1 100 ? 8.399 30.303 -6.767 1.00 45.81 100 PHE A C 1
ATOM 602 O O . PHE A 1 100 ? 9.399 29.752 -7.245 1.00 43.80 100 PHE A O 1
ATOM 610 N N . LEU A 1 101 ? 8.281 30.534 -5.463 1.00 43.66 101 LEU A N 1
ATOM 611 C CA . LEU A 1 101 ? 9.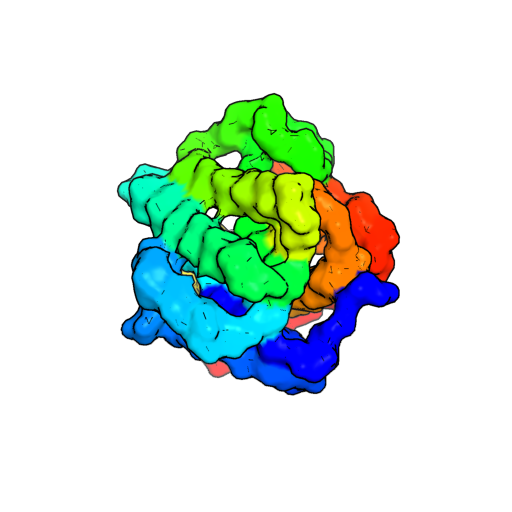323 30.045 -4.572 1.00 40.27 101 LEU A CA 1
ATOM 612 C C . LEU A 1 101 ? 9.196 28.543 -4.374 1.00 40.34 101 LEU A C 1
ATOM 613 O O . LEU A 1 101 ? 10.159 27.811 -4.580 1.00 40.99 101 LEU A O 1
ATOM 618 N N . TYR A 1 102 ? 8.019 28.066 -3.960 1.00 37.11 102 TYR A N 1
ATOM 619 C CA . TYR A 1 102 ? 7.882 26.662 -3.583 1.00 44.53 102 TYR A CA 1
ATOM 620 C C . TYR A 1 102 ? 8.149 25.723 -4.754 1.00 43.81 102 TYR A C 1
ATOM 621 O O . TYR A 1 102 ? 8.909 24.758 -4.619 1.00 46.03 102 TYR A O 1
ATOM 630 N N . ASP A 1 103 ? 7.494 25.949 -5.897 1.00 45.87 103 ASP A N 1
ATOM 631 C CA . ASP A 1 103 ? 7.670 25.032 -7.028 1.00 47.86 103 ASP A CA 1
ATOM 632 C C . ASP A 1 103 ? 9.137 24.852 -7.361 1.00 44.86 103 ASP A C 1
ATOM 633 O O . ASP A 1 103 ? 9.637 23.727 -7.464 1.00 48.37 103 ASP A O 1
ATOM 638 N N . ASN A 1 104 ? 9.847 25.956 -7.536 1.00 41.22 104 ASN A N 1
ATOM 639 C CA . ASN A 1 104 ? 11.233 25.840 -7.958 1.00 39.54 104 ASN A CA 1
ATOM 640 C C . ASN A 1 104 ? 12.114 25.256 -6.868 1.00 45.64 104 ASN A C 1
ATOM 641 O O . ASN A 1 104 ? 13.025 24.473 -7.168 1.00 43.15 104 ASN A O 1
ATOM 646 N N . LEU A 1 105 ? 11.881 25.635 -5.595 1.00 41.19 105 LEU A N 1
ATOM 647 C CA . LEU A 1 105 ? 12.752 25.130 -4.533 1.00 42.65 105 LEU A CA 1
ATOM 648 C C . LEU A 1 105 ? 12.552 23.635 -4.336 1.00 40.65 105 LEU A C 1
ATOM 649 O O . LEU A 1 105 ? 13.524 22.888 -4.181 1.00 38.71 105 LEU A O 1
ATOM 654 N N . ALA A 1 106 ? 11.300 23.182 -4.366 1.00 38.93 106 ALA A N 1
ATOM 655 C CA . ALA A 1 106 ? 11.018 21.772 -4.125 1.00 45.21 106 ALA A CA 1
ATOM 656 C C . ALA A 1 106 ? 11.550 20.913 -5.266 1.00 47.17 106 ALA A C 1
ATOM 657 O O . ALA A 1 106 ? 12.077 19.819 -5.027 1.00 47.48 106 ALA A O 1
ATOM 659 N N . ILE A 1 107 ? 11.460 21.410 -6.505 1.00 45.45 107 ILE A N 1
ATOM 660 C CA . ILE A 1 107 ? 12.067 20.705 -7.636 1.00 45.24 107 ILE A CA 1
ATOM 661 C C . ILE A 1 107 ? 13.559 20.519 -7.400 1.00 48.73 107 ILE A C 1
ATOM 662 O O . ILE A 1 107 ? 14.093 19.404 -7.492 1.00 47.75 107 ILE A O 1
ATOM 667 N N . GLY A 1 108 ? 14.256 21.612 -7.088 1.00 40.29 108 GLY A N 1
ATOM 668 C CA . GLY A 1 108 ? 15.693 21.514 -6.924 1.00 41.32 108 GLY A CA 1
ATOM 669 C C . GLY A 1 108 ? 16.086 20.655 -5.742 1.00 47.25 108 GLY A C 1
ATOM 670 O O . GLY A 1 108 ? 17.035 19.870 -5.819 1.00 43.90 108 GLY A O 1
ATOM 671 N N . MET A 1 109 ? 15.378 20.813 -4.621 1.00 46.16 109 MET A N 1
ATOM 672 C CA . MET A 1 109 ? 15.701 20.037 -3.433 1.00 46.77 109 MET A CA 1
ATOM 673 C C . MET A 1 109 ? 15.464 18.553 -3.668 1.00 47.46 109 MET A C 1
ATOM 674 O O . MET A 1 109 ? 16.292 17.717 -3.290 1.00 47.02 109 MET A O 1
ATOM 679 N N . ASN A 1 110 ? 14.310 18.205 -4.241 1.00 41.44 110 ASN A N 1
ATOM 680 C CA . ASN A 1 110 ? 13.993 16.796 -4.450 1.00 50.08 110 ASN A CA 1
ATOM 681 C C . ASN A 1 110 ? 14.965 16.149 -5.420 1.00 49.01 110 ASN A C 1
ATOM 682 O O . ASN A 1 110 ? 15.385 15.007 -5.214 1.00 57.97 110 ASN A O 1
ATOM 687 N N . LEU A 1 111 ? 15.340 16.856 -6.489 1.00 51.43 111 LEU A N 1
ATOM 688 C CA . LEU A 1 111 ? 16.219 16.229 -7.472 1.00 49.34 111 LEU A CA 1
ATOM 689 C C . LEU A 1 111 ? 17.657 16.165 -6.965 1.00 52.88 111 LEU A C 1
ATOM 690 O O . LEU A 1 111 ? 18.326 15.130 -7.104 1.00 49.06 111 LEU A O 1
ATOM 695 N N . ILE A 1 112 ? 18.140 17.239 -6.335 1.00 48.04 112 ILE A N 1
ATOM 696 C CA . ILE A 1 112 ? 19.513 17.235 -5.829 1.00 45.63 112 ILE A CA 1
ATOM 697 C C . ILE A 1 112 ? 19.677 16.202 -4.723 1.00 51.22 112 ILE A C 1
ATOM 698 O O . ILE A 1 112 ? 20.694 15.497 -4.659 1.00 51.85 112 ILE A O 1
ATOM 703 N N . HIS A 1 113 ? 18.693 16.104 -3.819 1.00 48.48 113 HIS A N 1
ATOM 704 C CA . HIS A 1 113 ? 18.808 15.139 -2.733 1.00 55.64 113 HIS A CA 1
ATOM 705 C C . HIS A 1 113 ? 18.768 13.719 -3.280 1.00 52.50 113 HIS A C 1
ATOM 706 O O . HIS A 1 113 ? 19.606 12.882 -2.926 1.00 54.25 113 HIS A O 1
ATOM 713 N N . ALA A 1 114 ? 17.805 13.436 -4.156 1.00 50.64 114 ALA A N 1
ATOM 714 C CA . ALA A 1 114 ? 17.739 12.116 -4.774 1.00 58.28 114 ALA A CA 1
ATOM 715 C C . ALA A 1 114 ? 19.019 11.801 -5.547 1.00 57.02 114 ALA A C 1
ATOM 716 O O . ALA A 1 114 ? 19.511 10.664 -5.516 1.00 62.46 114 ALA A O 1
ATOM 718 N N . ALA A 1 115 ? 19.579 12.801 -6.237 1.00 55.30 115 ALA A N 1
ATOM 719 C CA . ALA A 1 115 ? 20.814 12.583 -6.990 1.00 59.53 115 ALA A CA 1
ATOM 720 C C . ALA A 1 115 ? 21.986 12.300 -6.060 1.00 59.36 115 ALA A C 1
ATOM 721 O O . ALA A 1 115 ? 22.813 11.424 -6.347 1.00 59.34 115 ALA A O 1
ATOM 723 N N . HIS A 1 116 ? 22.082 13.033 -4.942 1.00 56.73 116 HIS A N 1
ATOM 724 C CA . HIS A 1 116 ? 23.148 12.737 -3.991 1.00 55.17 116 HIS A CA 1
ATOM 725 C C . HIS A 1 116 ? 22.987 11.343 -3.401 1.00 60.88 116 HIS A C 1
ATOM 726 O O . HIS A 1 116 ? 23.978 10.621 -3.233 1.00 59.46 116 HIS A O 1
ATOM 733 N N . GLN A 1 117 ? 21.748 10.949 -3.070 1.00 57.08 117 GLN A N 1
ATOM 734 C CA . GLN A 1 117 ? 21.544 9.680 -2.369 1.00 66.57 117 GLN A CA 1
ATOM 735 C C . GLN A 1 117 ? 22.045 8.489 -3.184 1.00 67.18 117 GLN A C 1
ATOM 736 O O . GLN A 1 117 ? 22.644 7.563 -2.627 1.00 70.96 117 GLN A O 1
ATOM 742 N N . ILE A 1 118 ? 21.812 8.477 -4.501 1.00 63.64 118 ILE A N 1
ATOM 743 C CA . ILE A 1 118 ? 22.219 7.317 -5.294 1.00 72.20 118 ILE A CA 1
ATOM 744 C C . ILE A 1 118 ? 23.571 7.501 -5.974 1.00 67.92 118 ILE A C 1
ATOM 745 O O . ILE A 1 118 ? 24.070 6.553 -6.589 1.00 74.61 118 ILE A O 1
ATOM 750 N N . GLY A 1 119 ? 24.183 8.679 -5.880 1.00 65.80 119 GLY A N 1
ATOM 751 C CA . GLY A 1 119 ? 25.494 8.874 -6.471 1.00 66.79 119 GLY A CA 1
ATOM 752 C C . GLY A 1 119 ? 25.494 9.268 -7.930 1.00 66.79 119 GLY A C 1
ATOM 753 O O . GLY A 1 119 ? 26.410 8.881 -8.668 1.00 72.94 119 GLY A O 1
ATOM 754 N N . VAL A 1 120 ? 24.480 10.014 -8.372 1.00 67.74 120 VAL A N 1
ATOM 755 C CA . VAL A 1 120 ? 24.429 10.527 -9.733 1.00 72.14 120 VAL A CA 1
ATOM 756 C C . VAL A 1 120 ? 25.749 11.203 -10.068 1.00 67.71 120 VAL A C 1
ATOM 757 O O . VAL A 1 120 ? 26.240 12.051 -9.315 1.00 65.60 120 VAL A O 1
ATOM 761 N N . GLU A 1 121 ? 26.338 10.811 -11.195 1.00 65.82 121 GLU A N 1
ATOM 762 C CA . GLU A 1 121 ? 27.684 11.273 -11.524 1.00 66.75 121 GLU A CA 1
ATOM 763 C C . GLU A 1 121 ? 27.717 12.773 -11.787 1.00 67.75 121 GLU A C 1
ATOM 764 O O . GLU A 1 121 ? 28.636 13.470 -11.339 1.00 69.45 121 GLU A O 1
ATOM 770 N N . ARG A 1 122 ? 26.749 13.290 -12.533 1.00 65.68 122 ARG A N 1
ATOM 771 C CA . ARG A 1 122 ? 26.733 14.711 -12.832 1.00 62.21 122 ARG A CA 1
ATOM 772 C C . ARG A 1 122 ? 25.316 15.231 -12.730 1.00 60.21 122 ARG A C 1
ATOM 773 O O . ARG A 1 122 ? 24.364 14.544 -13.111 1.00 63.46 122 ARG A O 1
ATOM 781 N N . LEU A 1 123 ? 25.188 16.443 -12.197 1.00 54.19 123 LEU A N 1
ATOM 782 C CA . LEU A 1 123 ? 23.908 17.123 -12.105 1.00 56.01 123 LEU A CA 1
ATOM 783 C C . LEU A 1 123 ? 24.104 18.572 -12.518 1.00 51.77 123 LEU A C 1
ATOM 784 O O . LEU A 1 123 ? 25.097 19.203 -12.146 1.00 51.49 123 LEU A O 1
ATOM 789 N N . LEU A 1 124 ? 23.132 19.105 -13.253 1.00 52.16 124 LEU A N 1
ATOM 790 C CA . LEU A 1 124 ? 23.144 20.497 -13.674 1.00 53.33 124 LEU A CA 1
ATOM 791 C C . LEU A 1 124 ? 21.852 21.144 -13.225 1.00 51.47 124 LEU A C 1
ATOM 792 O O . LEU A 1 124 ? 20.767 20.726 -13.645 1.00 57.80 124 LEU A O 1
ATOM 797 N N . TRP A 1 125 ? 21.977 22.159 -12.386 1.00 41.53 125 TRP A N 1
ATOM 798 C CA . TRP A 1 125 ? 20.888 23.029 -11.979 1.00 45.36 125 TRP A CA 1
ATOM 799 C C . TRP A 1 125 ? 20.976 24.315 -12.787 1.00 44.40 125 TRP A C 1
ATOM 800 O O . TRP A 1 125 ? 22.068 24.744 -13.177 1.00 48.24 125 TRP A O 1
ATOM 811 N N . LEU A 1 126 ? 19.827 24.926 -13.052 1.00 46.11 126 LEU A N 1
ATOM 812 C CA . LEU A 1 126 ? 19.782 26.153 -13.837 1.00 47.97 126 LEU A CA 1
ATOM 813 C C . LEU A 1 126 ? 19.428 27.318 -12.929 1.00 47.65 126 LEU A C 1
ATOM 814 O O . LEU A 1 126 ? 18.348 27.338 -12.318 1.00 47.57 126 LEU A O 1
ATOM 819 N N . GLY A 1 127 ? 20.344 28.281 -12.842 1.00 50.07 127 GLY A N 1
ATOM 820 C CA . GLY A 1 127 ? 20.062 29.548 -12.204 1.00 50.98 127 GLY A CA 1
ATOM 821 C C . GLY A 1 127 ? 19.491 30.527 -13.206 1.00 53.47 127 GLY A C 1
ATOM 822 O O . GLY A 1 127 ? 18.770 30.151 -14.146 1.00 42.65 127 GLY A O 1
ATOM 823 N N . SER A 1 128 ? 19.812 31.803 -13.010 1.00 50.23 128 SER A N 1
ATOM 824 C CA . SER A 1 128 ? 19.189 32.827 -13.835 1.00 53.90 128 SER A CA 1
ATOM 825 C C . SER A 1 128 ? 19.917 34.140 -13.637 1.00 53.34 128 SER A C 1
ATOM 826 O O . SER A 1 128 ? 20.349 34.459 -12.526 1.00 52.93 128 SER A O 1
ATOM 829 N N . SER A 1 129 ? 20.001 34.919 -14.713 1.00 52.02 129 SER A N 1
ATOM 830 C CA . SER A 1 129 ? 20.586 36.249 -14.610 1.00 51.23 129 SER A CA 1
ATOM 831 C C . SER A 1 129 ? 19.824 37.154 -13.647 1.00 59.07 129 SER A C 1
ATOM 832 O O . SER A 1 129 ? 20.405 38.113 -13.128 1.00 57.17 129 SER A O 1
ATOM 835 N N . CYS A 1 130 ? 18.551 36.875 -13.368 1.00 52.23 130 CYS A N 1
ATOM 836 C CA . CYS A 1 130 ? 17.783 37.792 -12.545 1.00 57.61 130 CYS A CA 1
ATOM 837 C C . CYS A 1 130 ? 17.841 37.459 -11.059 1.00 54.64 130 CYS A C 1
ATOM 838 O O . CYS A 1 130 ? 17.028 37.981 -10.292 1.00 58.66 130 CYS A O 1
ATOM 841 N N . ILE A 1 131 ? 18.771 36.612 -10.626 1.00 50.08 131 ILE A N 1
ATOM 842 C CA . ILE A 1 131 ? 18.907 36.328 -9.200 1.00 50.83 131 ILE A CA 1
ATOM 843 C C . ILE A 1 131 ? 20.164 36.933 -8.610 1.00 50.04 131 ILE A C 1
ATOM 844 O O . ILE A 1 131 ? 20.453 36.718 -7.425 1.00 45.54 131 ILE A O 1
ATOM 849 N N . TYR A 1 132 ? 20.916 37.689 -9.397 1.00 50.67 132 TYR A N 1
ATOM 850 C CA . TYR A 1 132 ? 21.982 38.517 -8.873 1.00 51.90 132 TYR A CA 1
ATOM 851 C C . TYR A 1 132 ? 21.387 39.719 -8.134 1.00 54.34 132 TYR A C 1
ATOM 852 O O . TYR A 1 132 ? 20.240 40.108 -8.372 1.00 44.09 132 TYR A O 1
ATOM 861 N N . PRO A 1 133 ? 22.156 40.324 -7.230 1.00 54.96 133 PRO A N 1
ATOM 862 C CA . PRO A 1 133 ? 21.686 41.542 -6.557 1.00 57.09 133 PRO A CA 1
ATOM 863 C C . PRO A 1 133 ? 21.291 42.617 -7.561 1.00 54.89 133 PRO A C 1
ATOM 864 O O . PRO A 1 133 ? 21.936 42.791 -8.594 1.00 60.62 133 PRO A O 1
ATOM 868 N N . ARG A 1 134 ? 20.224 43.350 -7.234 1.00 58.69 134 ARG A N 1
ATOM 869 C CA A ARG A 1 134 ? 19.678 44.335 -8.165 0.55 64.59 134 ARG A CA 1
ATOM 870 C CA B ARG A 1 134 ? 19.684 44.331 -8.169 0.45 64.58 134 ARG A CA 1
ATOM 871 C C . ARG A 1 134 ? 20.721 45.379 -8.559 1.00 65.70 134 ARG A C 1
ATOM 872 O O . ARG A 1 134 ? 20.804 45.773 -9.726 1.00 66.00 134 ARG A O 1
ATOM 887 N N . ASP A 1 135 ? 21.525 45.845 -7.604 1.00 63.72 135 ASP A N 1
ATOM 888 C CA . ASP A 1 135 ? 22.462 46.928 -7.878 1.00 69.32 135 ASP A CA 1
ATOM 889 C C . ASP A 1 135 ? 23.909 46.460 -7.991 1.00 71.88 135 ASP A C 1
ATOM 890 O O . ASP A 1 135 ? 24.826 47.270 -7.820 1.00 71.69 135 ASP A O 1
ATOM 895 N N . ALA A 1 136 ? 24.138 45.183 -8.287 1.00 67.81 136 ALA A N 1
ATOM 896 C CA . ALA A 1 136 ? 25.505 44.706 -8.439 1.00 68.39 136 ALA A CA 1
ATOM 897 C C . ALA A 1 136 ? 26.137 45.273 -9.707 1.00 71.47 136 ALA A C 1
ATOM 898 O O . ALA A 1 136 ? 25.458 45.557 -10.700 1.00 70.36 136 ALA A O 1
ATOM 900 N N . ALA A 1 137 ? 27.458 45.425 -9.669 1.00 74.50 137 ALA A N 1
ATOM 901 C CA . ALA A 1 137 ? 28.163 46.055 -10.774 1.00 78.07 137 ALA A CA 1
ATOM 902 C C . ALA A 1 137 ? 27.996 45.246 -12.053 1.00 77.76 137 ALA A C 1
ATOM 903 O O . ALA A 1 137 ? 28.080 44.015 -12.050 1.00 70.46 137 ALA A O 1
ATOM 905 N N . GLN A 1 138 ? 27.742 45.947 -13.135 1.00 80.98 138 GLN A N 1
ATOM 906 C CA . GLN A 1 138 ? 27.692 45.414 -14.489 1.00 78.02 138 GLN A CA 1
ATOM 907 C C . GLN A 1 138 ? 29.063 45.556 -15.131 1.00 79.23 138 GLN A C 1
ATOM 908 O O . GLN A 1 138 ? 29.689 46.613 -14.998 1.00 80.82 138 GLN A O 1
ATOM 914 N N . PRO A 1 139 ? 29.569 44.534 -15.829 1.00 78.89 139 PRO A N 1
ATOM 915 C CA . PRO A 1 139 ? 28.944 43.242 -16.141 1.00 75.13 139 PRO A CA 1
ATOM 916 C C . PRO A 1 139 ? 28.992 42.291 -14.955 1.00 73.71 139 PRO A C 1
ATOM 917 O O . PRO A 1 139 ? 29.908 42.346 -14.137 1.00 71.41 139 PRO A O 1
ATOM 921 N N . LEU A 1 140 ? 28.005 41.405 -14.854 1.00 68.46 140 LEU A N 1
ATOM 922 C CA . LEU A 1 140 ? 27.795 40.604 -13.656 1.00 67.25 140 LEU A CA 1
ATOM 923 C C . LEU A 1 140 ? 28.748 39.413 -13.625 1.00 64.61 140 LEU A C 1
ATOM 924 O O . LEU A 1 140 ? 28.649 38.519 -14.473 1.00 62.94 140 LEU A O 1
ATOM 929 N N . THR A 1 141 ? 29.654 39.385 -12.643 1.00 62.52 141 THR A N 1
ATOM 930 C CA . THR A 1 141 ? 30.491 38.212 -12.415 1.00 59.61 141 THR A CA 1
ATOM 931 C C . THR A 1 141 ? 29.789 37.269 -11.446 1.00 58.58 141 THR A C 1
ATOM 932 O O . THR A 1 141 ? 28.952 37.686 -10.645 1.00 58.80 141 THR A O 1
ATOM 936 N N . GLU A 1 142 ? 30.126 35.982 -11.531 1.00 54.11 142 GLU A N 1
ATOM 937 C CA . GLU A 1 142 ? 29.393 35.003 -10.737 1.00 55.25 142 GLU A CA 1
ATOM 938 C C . GLU A 1 142 ? 29.554 35.262 -9.239 1.00 54.02 142 GLU A C 1
ATOM 939 O O . GLU A 1 142 ? 28.621 35.021 -8.459 1.00 47.66 142 GLU A O 1
ATOM 945 N N . ASP A 1 143 ? 30.694 35.804 -8.820 1.00 47.82 143 ASP A N 1
ATOM 946 C CA . ASP A 1 143 ? 30.885 36.045 -7.396 1.00 57.25 143 ASP A CA 1
ATOM 947 C C . ASP A 1 143 ? 30.093 37.249 -6.885 1.00 57.85 143 ASP A C 1
ATOM 948 O O . ASP A 1 143 ? 30.202 37.583 -5.707 1.00 56.19 143 ASP A O 1
ATOM 953 N N . ALA A 1 144 ? 29.294 37.906 -7.727 1.00 57.71 144 ALA A N 1
ATOM 954 C CA . ALA A 1 144 ? 28.400 38.949 -7.239 1.00 53.05 144 ALA A CA 1
ATOM 955 C C . ALA A 1 144 ? 27.183 38.378 -6.530 1.00 51.68 144 ALA A C 1
ATOM 956 O O . ALA A 1 144 ? 26.431 39.134 -5.900 1.00 50.82 144 ALA A O 1
ATOM 958 N N . LEU A 1 145 ? 26.988 37.066 -6.604 1.00 52.73 145 LEU A N 1
ATOM 959 C CA . LEU A 1 145 ? 25.829 36.430 -6.006 1.00 48.43 145 LEU A CA 1
ATOM 960 C C . LEU A 1 145 ? 25.793 36.681 -4.501 1.00 51.86 145 LEU A C 1
ATOM 961 O O . LEU A 1 145 ? 26.810 36.554 -3.820 1.00 42.02 145 LEU A O 1
ATOM 966 N N . LEU A 1 146 ? 24.616 37.060 -3.997 1.00 46.80 146 LEU A N 1
ATOM 967 C CA . LEU A 1 146 ? 24.334 37.294 -2.584 1.00 46.95 146 LEU A CA 1
ATOM 968 C C . LEU A 1 146 ? 25.097 38.472 -1.993 1.00 48.13 146 LEU A C 1
ATOM 969 O O . LEU A 1 146 ? 25.075 38.659 -0.774 1.00 51.40 146 LEU A O 1
ATOM 974 N N . THR A 1 147 ? 25.779 39.276 -2.798 1.00 48.01 147 THR A N 1
ATOM 975 C CA . THR A 1 147 ? 26.525 40.391 -2.224 1.00 52.44 147 THR A CA 1
ATOM 976 C C . THR A 1 147 ? 25.658 41.610 -1.947 1.00 55.49 147 THR A C 1
ATOM 977 O O . THR A 1 147 ? 26.206 42.635 -1.522 1.00 57.54 147 THR A O 1
ATOM 981 N N . GLY A 1 148 ? 24.350 41.531 -2.177 1.00 51.83 148 GLY A N 1
ATOM 982 C CA . GLY A 1 148 ? 23.482 42.678 -2.017 1.00 52.79 148 GLY A CA 1
ATOM 983 C C . GLY A 1 148 ? 22.003 42.321 -2.098 1.00 52.72 148 GLY A C 1
ATOM 984 O O . GLY A 1 148 ? 21.631 41.167 -2.331 1.00 51.05 148 GLY A O 1
ATOM 985 N N . PRO A 1 149 ? 21.131 43.316 -1.912 1.00 52.13 149 PRO A N 1
ATOM 986 C CA . PRO A 1 149 ? 19.689 43.044 -1.913 1.00 51.70 149 PRO A CA 1
ATOM 987 C C . PRO A 1 149 ? 19.195 42.568 -3.274 1.00 55.89 149 PRO A C 1
ATOM 988 O O . PRO A 1 149 ? 19.672 43.005 -4.328 1.00 55.05 149 PRO A O 1
ATOM 992 N N . LEU A 1 150 ? 18.217 41.664 -3.232 1.00 48.37 150 LEU A N 1
ATOM 993 C CA . LEU A 1 150 ? 17.567 41.145 -4.422 1.00 52.64 150 LEU A CA 1
ATOM 994 C C . LEU A 1 150 ? 16.572 42.158 -4.968 1.00 58.63 150 LEU A C 1
ATOM 995 O O . LEU A 1 150 ? 16.099 43.045 -4.253 1.00 53.52 150 LEU A O 1
ATOM 1000 N N . GLU A 1 151 ? 16.264 42.020 -6.252 1.00 55.97 151 GLU A N 1
ATOM 1001 C CA . GLU A 1 151 ? 15.160 42.759 -6.835 1.00 60.82 151 GLU A CA 1
ATOM 1002 C C . GLU A 1 151 ? 13.862 42.264 -6.201 1.00 61.55 151 GLU A C 1
ATOM 1003 O O . GLU A 1 151 ? 13.590 41.054 -6.225 1.00 58.70 151 GLU A O 1
ATOM 1009 N N . PRO A 1 152 ? 13.047 43.143 -5.621 1.00 62.94 152 PRO A N 1
ATOM 1010 C CA . PRO A 1 152 ? 11.870 42.664 -4.878 1.00 62.56 152 PRO A CA 1
ATOM 1011 C C . PRO A 1 152 ? 10.849 41.904 -5.706 1.00 59.58 152 PRO A C 1
ATOM 1012 O O . PRO A 1 152 ? 10.242 40.966 -5.178 1.00 57.43 152 PRO A O 1
ATOM 1016 N N . THR A 1 153 ? 10.621 42.262 -6.975 1.00 60.52 153 THR A N 1
ATOM 1017 C CA . THR A 1 153 ? 9.470 41.682 -7.664 1.00 60.89 153 THR A CA 1
ATOM 1018 C C . THR A 1 153 ? 9.632 40.185 -7.918 1.00 57.43 153 THR A C 1
ATOM 1019 O O . THR A 1 153 ? 8.631 39.460 -7.941 1.00 64.88 153 THR A O 1
ATOM 1023 N N . ASN A 1 154 ? 10.853 39.692 -8.089 1.00 53.98 154 ASN A N 1
ATOM 1024 C CA . ASN A 1 154 ? 11.056 38.261 -8.286 1.00 56.26 154 ASN A CA 1
ATOM 1025 C C . ASN A 1 154 ? 11.978 37.684 -7.220 1.00 49.99 154 ASN A C 1
ATOM 1026 O O . ASN A 1 154 ? 12.660 36.683 -7.451 1.00 47.50 154 ASN A O 1
ATOM 1031 N N . GLU A 1 155 ? 12.001 38.316 -6.041 1.00 46.91 155 GLU A N 1
ATOM 1032 C CA . GLU A 1 155 ? 12.817 37.828 -4.936 1.00 49.24 155 GLU A CA 1
ATOM 1033 C C . GLU A 1 155 ? 12.435 36.402 -4.548 1.00 45.02 155 GLU A C 1
ATOM 1034 O O . GLU A 1 155 ? 13.299 35.599 -4.176 1.00 41.07 155 GLU A O 1
ATOM 1040 N N . ALA A 1 156 ? 11.145 36.066 -4.640 1.00 42.88 156 ALA A N 1
ATOM 1041 C CA . ALA A 1 156 ? 10.711 34.729 -4.251 1.00 45.46 156 ALA A CA 1
ATOM 1042 C C . ALA A 1 156 ? 11.277 33.675 -5.204 1.00 45.91 156 ALA A C 1
ATOM 1043 O O . ALA A 1 156 ? 11.861 32.673 -4.768 1.00 40.47 156 ALA A O 1
ATOM 1045 N N . TYR A 1 157 ? 11.176 33.914 -6.513 1.00 44.84 157 TYR A N 1
ATOM 1046 C CA . TYR A 1 157 ? 11.864 33.068 -7.489 1.00 37.67 157 TYR A CA 1
ATOM 1047 C C . TYR A 1 157 ? 13.372 33.019 -7.251 1.00 40.07 157 TYR A C 1
ATOM 1048 O O . TYR A 1 157 ? 13.986 31.940 -7.262 1.00 36.71 157 TYR A O 1
ATOM 1057 N N . ALA A 1 158 ? 13.994 34.188 -7.075 1.00 37.49 158 ALA A N 1
ATOM 1058 C CA . ALA A 1 158 ? 15.438 34.237 -6.881 1.00 39.11 158 ALA A CA 1
ATOM 1059 C C . ALA A 1 158 ? 15.867 33.418 -5.675 1.00 41.26 158 ALA A C 1
ATOM 1060 O O . ALA A 1 158 ? 16.880 32.711 -5.724 1.00 36.81 158 ALA A O 1
ATOM 1062 N N . ILE A 1 159 ? 15.117 33.518 -4.570 1.00 41.21 159 ILE A N 1
ATOM 1063 C CA . ILE A 1 159 ? 15.523 32.821 -3.360 1.00 37.84 159 ILE A CA 1
ATOM 1064 C C . ILE A 1 159 ? 15.479 31.319 -3.584 1.00 35.54 159 ILE A C 1
ATOM 1065 O O . ILE A 1 159 ? 16.368 30.583 -3.133 1.00 37.37 159 ILE A O 1
ATOM 1070 N N . ALA A 1 160 ? 14.455 30.840 -4.304 1.00 38.64 160 ALA A N 1
ATOM 1071 C CA . ALA A 1 160 ? 14.391 29.419 -4.621 1.00 39.56 160 ALA A CA 1
ATOM 1072 C C . ALA A 1 160 ? 15.577 28.988 -5.482 1.00 44.52 160 ALA A C 1
ATOM 1073 O O . ALA A 1 160 ? 16.219 27.970 -5.194 1.00 42.29 160 ALA A O 1
ATOM 1075 N N . LYS A 1 161 ? 15.870 29.735 -6.562 1.00 41.18 161 LYS A N 1
ATOM 1076 C CA . LYS A 1 161 ? 17.010 29.386 -7.415 1.00 40.32 161 LYS A CA 1
ATOM 1077 C C . LYS A 1 161 ? 18.329 29.467 -6.646 1.00 38.22 161 LYS A C 1
ATOM 1078 O O . LYS A 1 161 ? 19.242 28.665 -6.878 1.00 41.91 161 LYS A O 1
ATOM 1084 N N . ILE A 1 162 ? 18.461 30.445 -5.754 1.00 37.42 162 ILE A N 1
ATOM 1085 C CA . ILE A 1 162 ? 19.705 30.577 -4.990 1.00 39.04 162 ILE A CA 1
ATOM 1086 C C . ILE A 1 162 ? 19.867 29.401 -4.037 1.00 38.18 162 ILE A C 1
ATOM 1087 O O . ILE A 1 162 ? 20.953 28.826 -3.923 1.00 36.82 162 ILE A O 1
ATOM 1092 N N . ALA A 1 163 ? 18.784 29.003 -3.361 1.00 39.40 163 ALA A N 1
ATOM 1093 C CA . ALA A 1 163 ? 18.885 27.906 -2.403 1.00 40.46 163 ALA A CA 1
ATOM 1094 C C . ALA A 1 163 ? 19.256 26.609 -3.108 1.00 41.86 163 ALA A C 1
ATOM 1095 O O . ALA A 1 163 ? 20.100 25.845 -2.618 1.00 39.93 163 ALA A O 1
ATOM 1097 N N . GLY A 1 164 ? 18.656 26.353 -4.277 1.00 41.91 164 GLY A N 1
ATOM 1098 C CA . GLY A 1 164 ? 19.037 25.169 -5.038 1.00 41.97 164 GLY A CA 1
ATOM 1099 C C . GLY A 1 164 ? 20.495 25.197 -5.452 1.00 43.03 164 GLY A C 1
ATOM 1100 O O . GLY A 1 164 ? 21.216 24.197 -5.315 1.00 41.51 164 GLY A O 1
ATOM 1101 N N . LEU A 1 165 ? 20.955 26.344 -5.956 1.00 41.13 165 LEU A N 1
ATOM 1102 C CA . LEU A 1 165 ? 22.365 26.488 -6.313 1.00 41.29 165 LEU A CA 1
ATOM 1103 C C . LEU A 1 165 ? 23.268 26.194 -5.116 1.00 37.91 165 LEU A C 1
ATOM 1104 O O . LEU A 1 165 ? 24.265 25.462 -5.229 1.00 40.19 165 LEU A O 1
ATOM 1109 N N . LYS A 1 166 ? 22.951 26.784 -3.963 1.00 37.92 166 LYS A N 1
ATOM 1110 C CA . LYS A 1 166 ? 23.777 26.576 -2.770 1.00 43.23 166 LYS A CA 1
ATOM 1111 C C . LYS A 1 166 ? 23.667 25.152 -2.237 1.00 38.53 166 LYS A C 1
ATOM 1112 O O . LYS A 1 166 ? 24.639 24.621 -1.678 1.00 41.49 166 LYS A O 1
ATOM 1118 N N . TYR A 1 167 ? 22.523 24.498 -2.422 1.00 36.94 167 TYR A N 1
ATOM 1119 C CA . TYR A 1 167 ? 22.445 23.098 -2.005 1.00 40.83 167 TYR A CA 1
ATOM 1120 C C . TYR A 1 167 ? 23.310 22.218 -2.897 1.00 43.52 167 TYR A C 1
ATOM 1121 O O . TYR A 1 167 ? 24.041 21.349 -2.400 1.00 43.16 167 TYR A O 1
ATOM 1130 N N . ALA A 1 168 ? 23.275 22.452 -4.217 1.00 44.93 168 ALA A N 1
ATOM 1131 C CA . ALA A 1 168 ? 24.215 21.772 -5.101 1.00 43.03 168 ALA A CA 1
ATOM 1132 C C . ALA A 1 168 ? 25.652 22.058 -4.689 1.00 43.69 168 ALA A C 1
ATOM 1133 O O . ALA A 1 168 ? 26.489 21.145 -4.658 1.00 44.85 168 ALA A O 1
ATOM 1135 N N . GLN A 1 169 ? 25.966 23.323 -4.385 1.00 37.02 169 GLN A N 1
ATOM 1136 C CA . GLN A 1 169 ? 27.328 23.637 -3.961 1.00 40.63 169 GLN A CA 1
ATOM 1137 C C . GLN A 1 169 ? 27.695 22.874 -2.681 1.00 44.53 169 GLN A C 1
ATOM 1138 O O . GLN A 1 169 ? 28.821 22.384 -2.536 1.00 42.17 169 GLN A O 1
ATOM 1144 N N . SER A 1 170 ? 26.758 22.783 -1.730 1.00 41.41 170 SER A N 1
ATOM 1145 C CA . SER A 1 170 ? 27.077 22.128 -0.461 1.00 43.86 170 SER A CA 1
ATOM 1146 C C . SER A 1 170 ? 27.338 20.644 -0.681 1.00 45.16 170 SER A C 1
ATOM 1147 O O . SER A 1 170 ? 28.232 20.065 -0.056 1.00 46.24 170 SER A O 1
ATOM 1150 N N . CYS A 1 171 ? 26.619 20.026 -1.627 1.00 49.63 171 CYS A N 1
ATOM 1151 C CA . CYS A 1 171 ? 26.889 18.629 -1.949 1.00 48.67 171 CYS A CA 1
ATOM 1152 C C . CYS A 1 171 ? 28.252 18.462 -2.600 1.00 52.19 171 CYS A C 1
ATOM 1153 O O . CYS A 1 171 ? 28.973 17.504 -2.302 1.00 51.99 171 CYS A O 1
ATOM 1156 N N . ALA A 1 172 ? 28.626 19.372 -3.503 1.00 50.43 172 ALA A N 1
ATOM 1157 C CA . ALA A 1 172 ? 29.968 19.282 -4.070 1.00 53.52 172 ALA A CA 1
ATOM 1158 C C . ALA A 1 172 ? 31.015 19.432 -2.973 1.00 52.19 172 ALA A C 1
ATOM 1159 O O . ALA A 1 172 ? 31.986 18.669 -2.926 1.00 51.65 172 ALA A O 1
ATOM 1161 N N . ARG A 1 173 ? 30.808 20.372 -2.048 1.00 48.05 173 ARG A N 1
ATOM 1162 C CA . ARG A 1 173 ? 31.798 20.584 -0.992 1.00 57.22 173 ARG A CA 1
ATOM 1163 C C . ARG A 1 173 ? 31.877 19.393 -0.041 1.00 54.93 173 ARG A C 1
ATOM 1164 O O . ARG A 1 173 ? 32.968 18.892 0.255 1.00 52.70 173 ARG A O 1
ATOM 1172 N N . GLN A 1 174 ? 30.733 18.943 0.469 1.00 55.47 174 GLN A N 1
ATOM 1173 C CA . GLN A 1 174 ? 30.754 17.939 1.528 1.00 53.42 174 GLN A CA 1
ATOM 1174 C C . GLN A 1 174 ? 31.119 16.567 0.984 1.00 57.97 174 GLN A C 1
ATOM 1175 O O . GLN A 1 174 ? 31.898 15.837 1.606 1.00 56.28 174 GLN A O 1
ATOM 1181 N N . PHE A 1 175 ? 30.579 16.206 -0.180 1.00 53.07 175 PHE A N 1
ATOM 1182 C CA . PHE A 1 175 ? 30.739 14.866 -0.730 1.00 58.17 175 PHE A CA 1
ATOM 1183 C C . PHE A 1 175 ? 31.579 14.802 -1.992 1.00 58.06 175 PHE A C 1
ATOM 1184 O O . PHE A 1 175 ? 31.950 13.698 -2.407 1.00 59.94 175 PHE A O 1
ATOM 1192 N N . GLY A 1 176 ? 31.861 15.928 -2.639 1.00 58.00 176 GLY A N 1
ATOM 1193 C CA . GLY A 1 176 ? 32.461 15.806 -3.949 1.00 58.70 176 GLY A CA 1
ATOM 1194 C C . GLY A 1 176 ? 31.488 15.375 -5.022 1.00 55.45 176 GLY A C 1
ATOM 1195 O O . GLY A 1 176 ? 31.915 14.872 -6.052 1.00 57.80 176 GLY A O 1
ATOM 1196 N N . ASP A 1 177 ? 30.185 15.547 -4.799 1.00 56.41 177 ASP A N 1
ATOM 1197 C CA . ASP A 1 177 ? 29.209 15.344 -5.864 1.00 62.33 177 ASP A CA 1
ATOM 1198 C C . ASP A 1 177 ? 29.469 16.349 -6.980 1.00 56.48 177 ASP A C 1
ATOM 1199 O O . ASP A 1 177 ? 29.573 17.548 -6.719 1.00 60.64 177 ASP A O 1
ATOM 1204 N N . ARG A 1 178 ? 29.553 15.880 -8.228 1.00 62.06 178 ARG A N 1
ATOM 1205 C CA . ARG A 1 178 ? 29.893 16.764 -9.350 1.00 57.95 178 ARG A CA 1
ATOM 1206 C C . ARG A 1 178 ? 28.639 17.468 -9.877 1.00 57.61 178 ARG A C 1
ATOM 1207 O O . ARG A 1 178 ? 28.203 17.286 -11.018 1.00 60.08 178 ARG A O 1
ATOM 1215 N N . PHE A 1 179 ? 28.105 18.347 -9.023 1.00 50.12 179 PHE A N 1
ATOM 1216 C CA . PHE A 1 179 ? 26.863 19.072 -9.246 1.00 54.44 179 PHE A CA 1
ATOM 1217 C C . PHE A 1 179 ? 27.199 20.529 -9.542 1.00 57.54 179 PHE A C 1
ATOM 1218 O O . PHE A 1 179 ? 27.886 21.184 -8.747 1.00 51.51 179 PHE A O 1
ATOM 1226 N N . ILE A 1 180 ? 26.699 21.051 -10.663 1.00 52.38 180 ILE A N 1
ATOM 1227 C CA . ILE A 1 180 ? 27.064 22.397 -11.085 1.00 45.98 180 ILE A CA 1
ATOM 1228 C C . ILE A 1 180 ? 25.812 23.193 -11.412 1.00 47.73 180 ILE A C 1
ATOM 1229 O O . ILE A 1 180 ? 24.722 22.642 -11.580 1.00 48.26 180 ILE A O 1
ATOM 1234 N N . THR A 1 181 ? 25.971 24.515 -11.452 1.00 49.08 181 THR A N 1
ATOM 1235 C CA . THR A 1 181 ? 24.879 25.429 -11.781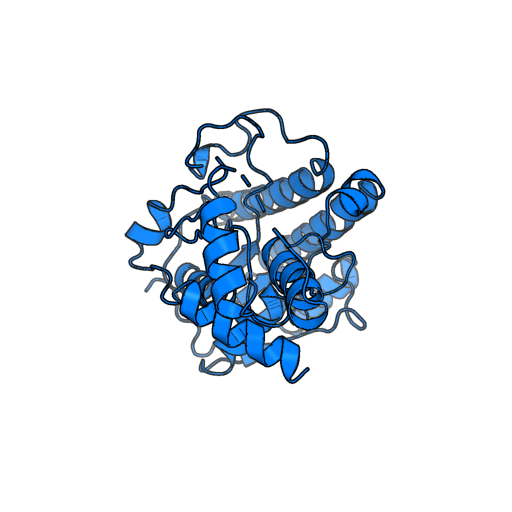 1.00 46.46 181 THR A CA 1
ATOM 1236 C C . THR A 1 181 ? 25.314 26.347 -12.909 1.00 50.85 181 THR A C 1
ATOM 1237 O O . THR A 1 181 ? 26.417 26.901 -12.871 1.00 47.57 181 THR A O 1
ATOM 1241 N N . ALA A 1 182 ? 24.462 26.486 -13.926 1.00 50.89 182 ALA A N 1
ATOM 1242 C CA . ALA A 1 182 ? 24.703 27.448 -14.988 1.00 54.13 182 ALA A CA 1
ATOM 1243 C C . ALA A 1 182 ? 23.785 28.645 -14.780 1.00 44.31 182 ALA A C 1
ATOM 1244 O O . ALA A 1 182 ? 22.628 28.486 -14.389 1.00 44.83 182 ALA A O 1
ATOM 1246 N N . MET A 1 183 ? 24.314 29.836 -15.043 1.00 51.47 183 MET A N 1
ATOM 1247 C CA . MET A 1 183 ? 23.580 31.089 -14.906 1.00 52.12 183 MET A CA 1
ATOM 1248 C C . MET A 1 183 ? 23.329 31.684 -16.295 1.00 53.80 183 MET A C 1
ATOM 1249 O O . MET A 1 183 ? 24.207 32.361 -16.861 1.00 50.49 183 MET A O 1
ATOM 1254 N N . PRO A 1 184 ? 22.175 31.427 -16.903 1.00 50.95 184 PRO A N 1
ATOM 1255 C CA . PRO A 1 184 ? 21.963 31.878 -18.291 1.00 57.94 184 PRO A CA 1
ATOM 1256 C C . PRO A 1 184 ? 21.655 33.358 -18.359 1.00 55.05 184 PRO A C 1
ATOM 1257 O O . PRO A 1 184 ? 21.932 34.107 -17.423 1.00 60.71 184 PRO A O 1
ATOM 1261 N N . THR A 1 185 ? 21.078 33.801 -19.463 1.00 61.46 185 THR A N 1
ATOM 1262 C CA . THR A 1 185 ? 20.635 35.181 -19.573 1.00 58.80 185 THR A CA 1
ATOM 1263 C C . THR A 1 185 ? 19.318 35.126 -20.332 1.00 58.55 185 THR A C 1
ATOM 1264 O O . THR A 1 185 ? 18.700 34.062 -20.433 1.00 57.09 185 THR A O 1
ATOM 1268 N N . ASN A 1 186 ? 18.863 36.266 -20.851 1.00 65.66 186 ASN A N 1
ATOM 1269 C CA . ASN A 1 186 ? 17.633 36.285 -21.639 1.00 71.49 186 ASN A CA 1
ATOM 1270 C C . ASN A 1 186 ? 17.750 35.346 -22.830 1.00 64.47 186 ASN A C 1
ATOM 1271 O O . ASN A 1 186 ? 18.720 35.404 -23.597 1.00 65.83 186 ASN A O 1
ATOM 1276 N N . LEU A 1 187 ? 16.762 34.474 -22.981 1.00 60.68 187 LEU A N 1
ATOM 1277 C CA . LEU A 1 187 ? 16.773 33.458 -24.020 1.00 65.00 187 LEU A CA 1
ATOM 1278 C C . LEU A 1 187 ? 15.749 33.789 -25.094 1.00 68.95 187 LEU A C 1
ATOM 1279 O O . LEU A 1 187 ? 14.712 34.394 -24.810 1.00 72.43 187 LEU A O 1
ATOM 1284 N N . TYR A 1 188 ? 16.059 33.387 -26.332 1.00 66.19 188 TYR A N 1
ATOM 1285 C CA . TYR A 1 188 ? 15.117 33.398 -27.448 1.00 77.27 188 TYR A CA 1
ATOM 1286 C C . TYR A 1 188 ? 15.381 32.176 -28.318 1.00 68.96 188 TYR A C 1
ATOM 1287 O O . TYR A 1 188 ? 16.332 31.421 -28.093 1.00 74.06 188 TYR A O 1
ATOM 1296 N N . GLY A 1 189 ? 14.521 31.981 -29.312 1.00 77.68 189 GLY A N 1
ATOM 1297 C CA . GLY A 1 189 ? 14.643 30.874 -30.235 1.00 76.48 189 GLY A CA 1
ATOM 1298 C C . GLY A 1 189 ? 13.420 29.979 -30.212 1.00 75.90 189 GLY A C 1
ATOM 1299 O O . GLY A 1 189 ? 12.312 30.424 -29.907 1.00 82.17 189 GLY A O 1
ATOM 1300 N N . PRO A 1 190 ? 13.605 28.693 -30.520 1.00 75.04 190 PRO A N 1
ATOM 1301 C CA . PRO A 1 190 ? 12.456 27.779 -30.633 1.00 77.59 190 PRO A CA 1
ATOM 1302 C C . PRO A 1 190 ? 11.706 27.576 -29.326 1.00 77.86 190 PRO A C 1
ATOM 1303 O O . PRO A 1 190 ? 12.286 27.586 -28.238 1.00 78.09 190 PRO A O 1
ATOM 1307 N N . ASN A 1 191 ? 10.394 27.340 -29.467 1.00 79.76 191 ASN A N 1
ATOM 1308 C CA . ASN A 1 191 ? 9.453 27.181 -28.355 1.00 83.68 191 ASN A CA 1
ATOM 1309 C C . ASN A 1 191 ? 9.450 28.391 -27.428 1.00 72.20 191 ASN A C 1
ATOM 1310 O O . ASN A 1 191 ? 9.187 28.272 -26.235 1.00 77.49 191 ASN A O 1
ATOM 1315 N N . ASP A 1 192 ? 9.729 29.569 -27.973 1.00 81.55 192 ASP A N 1
ATOM 1316 C CA . ASP A 1 192 ? 9.582 30.785 -27.195 1.00 78.76 192 ASP A CA 1
ATOM 1317 C C . ASP A 1 192 ? 8.099 31.073 -26.963 1.00 80.41 192 ASP A C 1
ATOM 1318 O O . ASP A 1 192 ? 7.217 30.376 -27.473 1.00 79.02 192 ASP A O 1
ATOM 1323 N N . ASN A 1 193 ? 7.825 32.106 -26.169 1.00 77.43 193 ASN A N 1
ATOM 1324 C CA . ASN A 1 193 ? 6.460 32.465 -25.792 1.00 76.22 193 ASN A CA 1
ATOM 1325 C C . ASN A 1 193 ? 6.027 33.659 -26.639 1.00 76.15 193 ASN A C 1
ATOM 1326 O O . ASN A 1 193 ? 6.415 34.796 -26.367 1.00 78.74 193 ASN A O 1
ATOM 1331 N N . PHE A 1 194 ? 5.215 33.407 -27.668 1.00 77.86 194 PHE A N 1
ATOM 1332 C CA . PHE A 1 194 ? 4.639 34.487 -28.459 1.00 78.51 194 PHE A CA 1
ATOM 1333 C C . PHE A 1 194 ? 3.226 34.858 -28.017 1.00 74.01 194 PHE A C 1
ATOM 1334 O O . PHE A 1 194 ? 2.520 35.550 -28.755 1.00 75.66 194 PHE A O 1
ATOM 1342 N N . ASP A 1 195 ? 2.802 34.435 -26.827 1.00 70.41 195 ASP A N 1
ATOM 1343 C CA . ASP A 1 195 ? 1.484 34.824 -26.353 1.00 68.82 195 ASP A CA 1
ATOM 1344 C C . ASP A 1 195 ? 1.411 36.348 -26.222 1.00 70.53 195 ASP A C 1
ATOM 1345 O O . ASP A 1 195 ? 2.420 37.000 -25.944 1.00 71.46 195 ASP A O 1
ATOM 1350 N N . PRO A 1 196 ? 0.242 36.953 -26.455 1.00 71.22 196 PRO A N 1
ATOM 1351 C CA . PRO A 1 196 ? 0.150 38.408 -26.285 1.00 73.05 196 PRO A CA 1
ATOM 1352 C C . PRO A 1 196 ? 0.460 38.860 -24.875 1.00 72.12 196 PRO A C 1
ATOM 1353 O O . PRO A 1 196 ? 0.824 40.027 -24.690 1.00 73.67 196 PRO A O 1
ATOM 1357 N N . THR A 1 197 ? 0.339 37.977 -23.877 1.00 69.83 197 THR A N 1
ATOM 1358 C CA . THR A 1 197 ? 0.735 38.283 -22.507 1.00 69.09 197 THR A CA 1
ATOM 1359 C C . THR A 1 197 ? 2.160 37.855 -22.193 1.00 75.95 197 THR A C 1
ATOM 1360 O O . THR A 1 197 ? 2.533 37.823 -21.014 1.00 77.97 197 THR A O 1
ATOM 1364 N N . SER A 1 198 ? 2.951 37.483 -23.193 1.00 69.34 198 SER A N 1
ATOM 1365 C CA . SER A 1 198 ? 4.329 37.087 -22.920 1.00 74.44 198 SER A CA 1
ATOM 1366 C C . SER A 1 198 ? 5.134 38.277 -22.423 1.00 74.82 198 SER A C 1
ATOM 1367 O O . SER A 1 198 ? 4.937 39.411 -22.866 1.00 72.17 198 SER A O 1
ATOM 1370 N N . SER A 1 199 ? 6.044 38.015 -21.494 1.00 71.00 199 SER A N 1
ATOM 1371 C CA . SER A 1 199 ? 6.931 39.052 -20.987 1.00 78.14 199 SER A CA 1
ATOM 1372 C C . SER A 1 199 ? 8.259 39.106 -21.723 1.00 73.34 199 SER A C 1
ATOM 1373 O O . SER A 1 199 ? 9.092 39.964 -21.408 1.00 82.83 199 SER A O 1
ATOM 1376 N N . HIS A 1 200 ? 8.482 38.225 -22.696 1.00 78.77 200 HIS A N 1
ATOM 1377 C CA . HIS A 1 200 ? 9.745 38.204 -23.427 1.00 77.44 200 HIS A CA 1
ATOM 1378 C C . HIS A 1 200 ? 9.782 39.353 -24.435 1.00 84.49 200 HIS A C 1
ATOM 1379 O O . HIS A 1 200 ? 8.904 39.459 -25.299 1.00 81.70 200 HIS A O 1
ATOM 1386 N N . VAL A 1 201 ? 10.806 40.207 -24.323 1.00 78.40 201 VAL A N 1
ATOM 1387 C CA . VAL A 1 201 ? 10.891 41.415 -25.146 1.00 85.90 201 VAL A CA 1
ATOM 1388 C C . VAL A 1 201 ? 10.847 41.069 -26.633 1.00 82.53 201 VAL A C 1
ATOM 1389 O O . VAL A 1 201 ? 10.013 41.589 -27.383 1.00 88.70 201 VAL A O 1
ATOM 1391 N N . LEU A 1 202 ? 11.739 40.185 -27.080 1.00 83.08 202 LEU A N 1
ATOM 1392 C CA . LEU A 1 202 ? 11.880 39.942 -28.516 1.00 89.67 202 LEU A CA 1
ATOM 1393 C C . LEU A 1 202 ? 10.613 39.384 -29.156 1.00 87.62 202 LEU A C 1
ATOM 1394 O O . LEU A 1 202 ? 10.224 39.885 -30.224 1.00 92.38 202 LEU A O 1
ATOM 1396 N N . PRO A 1 203 ? 9.945 38.363 -28.605 1.00 85.74 203 PRO A N 1
ATOM 1397 C CA . PRO A 1 203 ? 8.661 37.940 -29.201 1.00 85.08 203 PRO A CA 1
ATOM 1398 C C . PRO A 1 203 ? 7.659 39.074 -29.334 1.00 89.09 203 PRO A C 1
ATOM 1399 O O . PRO A 1 203 ? 7.064 39.263 -30.404 1.00 92.82 203 PRO A O 1
ATOM 1403 N N . ALA A 1 204 ? 7.474 39.851 -28.265 1.00 83.63 204 ALA A N 1
ATOM 1404 C CA . ALA A 1 204 ? 6.518 40.950 -28.301 1.00 92.76 204 ALA A CA 1
ATOM 1405 C C . ALA A 1 204 ? 6.917 42.013 -29.317 1.00 93.95 204 ALA A C 1
ATOM 1406 O O . ALA A 1 204 ? 6.047 42.670 -29.898 1.00 93.85 204 ALA A O 1
ATOM 1408 N N . LEU A 1 205 ? 8.220 42.207 -29.535 1.00 91.22 205 LEU A N 1
ATOM 1409 C CA . LEU A 1 205 ? 8.660 43.165 -30.544 1.00 91.25 205 LEU A CA 1
ATOM 1410 C C . LEU A 1 205 ? 8.290 42.681 -31.937 1.00 96.12 205 LEU A C 1
ATOM 1411 O O . LEU A 1 205 ? 7.642 43.403 -32.703 1.00 100.17 205 LEU A O 1
ATOM 1413 N N . ILE A 1 206 ? 8.689 41.451 -32.278 1.00 96.09 206 ILE A N 1
ATOM 1414 C CA . ILE A 1 206 ? 8.262 40.847 -33.538 1.00 96.73 206 ILE A CA 1
ATOM 1415 C C . ILE A 1 206 ? 6.752 40.949 -33.683 1.00 100.20 206 ILE A C 1
ATOM 1416 O O . ILE A 1 206 ? 6.237 41.247 -34.766 1.00 105.71 206 ILE A O 1
ATOM 1421 N N . ARG A 1 207 ? 6.019 40.738 -32.582 1.00 100.32 207 ARG A N 1
ATOM 1422 C CA . ARG A 1 207 ? 4.563 40.852 -32.618 1.00 101.43 207 ARG A CA 1
ATOM 1423 C C . ARG A 1 207 ? 4.125 42.293 -32.862 1.00 100.95 207 ARG A C 1
ATOM 1424 O O . ARG A 1 207 ? 3.385 42.575 -33.809 1.00 101.86 207 ARG A O 1
ATOM 1432 N N . ARG A 1 208 ? 4.567 43.219 -32.003 1.00 101.85 208 ARG A N 1
ATOM 1433 C CA . ARG A 1 208 ? 4.114 44.606 -32.107 1.00 105.35 208 ARG A CA 1
ATOM 1434 C C . ARG A 1 208 ? 4.495 45.218 -33.452 1.00 108.79 208 ARG A C 1
ATOM 1435 O O . ARG A 1 208 ? 3.733 46.015 -34.016 1.00 111.55 208 ARG A O 1
ATOM 1437 N N . VAL A 1 209 ? 5.656 44.839 -33.993 1.00 105.74 209 VAL A N 1
ATOM 1438 C CA . VAL A 1 209 ? 6.104 45.385 -35.276 1.00 108.00 209 VAL A CA 1
ATOM 1439 C C . VAL A 1 209 ? 5.385 44.719 -36.447 1.00 112.54 209 VAL A C 1
ATOM 1440 O O . VAL A 1 209 ? 5.215 45.335 -37.508 1.00 110.63 209 VAL A O 1
ATOM 1444 N N . HIS A 1 210 ? 4.954 43.465 -36.284 1.00 109.55 210 HIS A N 1
ATOM 1445 C CA . HIS A 1 210 ? 4.210 42.804 -37.351 1.00 118.92 210 HIS A CA 1
ATOM 1446 C C . HIS A 1 210 ? 2.785 43.330 -37.432 1.00 119.31 210 HIS A C 1
ATOM 1447 O O . HIS A 1 210 ? 2.270 43.577 -38.531 1.00 114.79 210 HIS A O 1
ATOM 1454 N N . GLU A 1 211 ? 2.128 43.499 -36.279 1.00 112.78 211 GLU A N 1
ATOM 1455 C CA . GLU A 1 211 ? 0.801 44.101 -36.274 1.00 116.45 211 GLU A CA 1
ATOM 1456 C C . GLU A 1 211 ? 0.856 45.531 -36.790 1.00 121.58 211 GLU A C 1
ATOM 1457 O O . GLU A 1 211 ? -0.125 46.028 -37.350 1.00 118.04 211 GLU A O 1
ATOM 1463 N N . ALA A 1 212 ? 2.004 46.193 -36.638 1.00 127.25 212 ALA A N 1
ATOM 1464 C CA . ALA A 1 212 ? 2.186 47.510 -37.232 1.00 130.47 212 ALA A CA 1
ATOM 1465 C C . ALA A 1 212 ? 2.542 47.434 -38.713 1.00 130.53 212 ALA A C 1
ATOM 1466 O O . ALA A 1 212 ? 2.233 48.367 -39.460 1.00 137.21 212 ALA A O 1
ATOM 1468 N N . ARG A 1 213 ? 3.177 46.346 -39.163 1.00 122.14 213 ARG A N 1
ATOM 1469 C CA . ARG A 1 213 ? 3.581 46.255 -40.566 1.00 121.36 213 ARG A CA 1
ATOM 1470 C C . ARG A 1 213 ? 2.379 46.035 -41.476 1.00 126.61 213 ARG A C 1
ATOM 1471 O O . ARG A 1 213 ? 2.224 46.723 -42.493 1.00 125.57 213 ARG A O 1
ATOM 1473 N N . MET A 1 214 ? 1.513 45.081 -41.130 1.00 125.33 214 MET A N 1
ATOM 1474 C CA . MET A 1 214 ? 0.361 44.789 -41.976 1.00 132.07 214 MET A CA 1
ATOM 1475 C C . MET A 1 214 ? -0.803 45.751 -41.756 1.00 131.58 214 MET A C 1
ATOM 1476 O O . MET A 1 214 ? -1.701 45.818 -42.609 1.00 121.97 214 MET A O 1
ATOM 1481 N N . ARG A 1 215 ? -0.801 46.500 -40.648 1.00 128.25 215 ARG A N 1
ATOM 1482 C CA . ARG A 1 215 ? -1.710 47.624 -40.453 1.00 124.48 215 ARG A CA 1
ATOM 1483 C C . ARG A 1 215 ? -1.196 48.924 -41.064 1.00 129.29 215 ARG A C 1
ATOM 1484 O O . ARG A 1 215 ? -1.980 49.868 -41.217 1.00 127.30 215 ARG A O 1
ATOM 1486 N N . GLY A 1 216 ? 0.093 49.003 -41.399 1.00 131.43 216 GLY A N 1
ATOM 1487 C CA . GLY A 1 216 ? 0.661 50.205 -41.978 1.00 134.95 216 GLY A CA 1
ATOM 1488 C C . GLY A 1 216 ? 0.478 51.445 -41.126 1.00 136.87 216 GLY A C 1
ATOM 1489 O O . GLY A 1 216 ? -0.257 52.363 -41.501 1.00 140.80 216 GLY A O 1
ATOM 1490 N N . ALA A 1 217 ? 1.135 51.483 -39.975 1.00 141.25 217 ALA A N 1
ATOM 1491 C CA . ALA A 1 217 ? 1.118 52.645 -39.100 1.00 145.27 217 ALA A CA 1
ATOM 1492 C C . ALA A 1 217 ? 2.448 53.389 -39.184 1.00 148.33 217 ALA A C 1
ATOM 1493 O O . ALA A 1 217 ? 3.432 52.906 -39.755 1.00 144.08 217 ALA A O 1
ATOM 1495 N N . GLU A 1 218 ? 2.466 54.583 -38.599 1.00 150.83 218 GLU A N 1
ATOM 1496 C CA . GLU A 1 218 ? 3.654 55.431 -38.618 1.00 151.17 218 GLU A CA 1
ATOM 1497 C C . GLU A 1 218 ? 4.523 55.216 -37.379 1.00 140.80 218 GLU A C 1
ATOM 1498 O O . GLU A 1 218 ? 4.507 56.011 -36.440 1.00 142.07 218 GLU A O 1
ATOM 1500 N N . PRO A 1 228 ? 18.925 52.000 -23.719 1.00 145.43 228 PRO A N 1
ATOM 1501 C CA . PRO A 1 228 ? 19.792 51.161 -22.878 1.00 145.87 228 PRO A CA 1
ATOM 1502 C C . PRO A 1 228 ? 20.174 49.845 -23.557 1.00 138.99 228 PRO A C 1
ATOM 1503 O O . PRO A 1 228 ? 19.517 49.431 -24.513 1.00 138.61 228 PRO A O 1
ATOM 1507 N N . LEU A 1 229 ? 21.223 49.196 -23.062 1.00 139.51 229 LEU A N 1
ATOM 1508 C CA . LEU A 1 229 ? 21.738 47.984 -23.683 1.00 136.99 229 LEU A CA 1
ATOM 1509 C C . LEU A 1 229 ? 21.037 46.744 -23.137 1.00 131.44 229 LEU A C 1
ATOM 1510 O O . LEU A 1 229 ? 20.642 46.689 -21.968 1.00 128.30 229 LEU A O 1
ATOM 1512 N N . ARG A 1 230 ? 20.887 45.742 -24.005 1.00 121.64 230 ARG A N 1
ATOM 1513 C CA . ARG A 1 230 ? 20.261 44.478 -23.649 1.00 112.76 230 ARG A CA 1
ATOM 1514 C C . ARG A 1 230 ? 21.071 43.334 -24.244 1.00 111.02 230 ARG A C 1
ATOM 1515 O O . ARG A 1 230 ? 21.935 43.531 -25.103 1.00 111.49 230 ARG A O 1
ATOM 1517 N N . GLU A 1 231 ? 20.760 42.123 -23.787 1.00 104.00 231 GLU A N 1
ATOM 1518 C CA . GLU A 1 231 ? 21.494 40.919 -24.142 1.00 99.46 231 GLU A CA 1
ATOM 1519 C C . GLU A 1 231 ? 20.504 39.796 -24.432 1.00 92.03 231 GLU A C 1
ATOM 1520 O O . GLU A 1 231 ? 19.512 39.642 -23.715 1.00 95.21 231 GLU A O 1
ATOM 1526 N N . PHE A 1 232 ? 20.766 39.014 -25.483 1.00 80.46 232 PHE A N 1
ATOM 1527 C CA . PHE A 1 232 ? 19.866 37.933 -25.882 1.00 75.86 232 PHE A CA 1
ATOM 1528 C C . PHE A 1 232 ? 20.669 36.724 -26.340 1.00 76.29 232 PHE A C 1
ATOM 1529 O O . PHE A 1 232 ? 21.534 36.846 -27.209 1.00 87.25 232 PHE A O 1
ATOM 1537 N N . LEU A 1 233 ? 20.377 35.562 -25.753 1.00 74.23 233 LEU A N 1
ATOM 1538 C CA . LEU A 1 233 ? 21.127 34.329 -25.975 1.00 71.87 233 LEU A CA 1
ATOM 1539 C C . LEU A 1 233 ? 20.223 33.317 -26.653 1.00 73.48 233 LEU A C 1
ATOM 1540 O O . LEU A 1 233 ? 19.087 33.112 -26.221 1.00 69.60 233 LEU A O 1
ATOM 1545 N N . HIS A 1 234 ? 20.730 32.667 -27.695 1.00 72.93 234 HIS A N 1
ATOM 1546 C CA . HIS A 1 234 ? 19.909 31.709 -28.419 1.00 73.05 234 HIS A CA 1
ATOM 1547 C C . HIS A 1 234 ? 19.815 30.415 -27.622 1.00 70.27 234 HIS A C 1
ATOM 1548 O O . HIS A 1 234 ? 20.826 29.906 -27.130 1.00 69.47 234 HIS A O 1
ATOM 1555 N N . VAL A 1 235 ? 18.599 29.879 -27.498 1.00 69.03 235 VAL A N 1
ATOM 1556 C CA . VAL A 1 235 ? 18.405 28.723 -26.631 1.00 67.50 235 VAL A CA 1
ATOM 1557 C C . VAL A 1 235 ? 19.262 27.541 -27.075 1.00 70.00 235 VAL A C 1
ATOM 1558 O O . VAL A 1 235 ? 19.725 26.751 -26.241 1.00 67.32 235 VAL A O 1
ATOM 1562 N N . ASP A 1 236 ? 19.518 27.410 -28.377 1.00 73.91 236 ASP A N 1
ATOM 1563 C CA . ASP A 1 236 ? 20.337 26.304 -28.851 1.00 71.20 236 ASP A CA 1
ATOM 1564 C C . ASP A 1 236 ? 21.817 26.515 -28.533 1.00 73.41 236 ASP A C 1
ATOM 1565 O O . ASP A 1 236 ? 22.546 25.537 -28.326 1.00 72.35 236 ASP A O 1
ATOM 1570 N N . ASP A 1 237 ? 22.281 27.766 -28.484 1.00 72.25 237 ASP A N 1
ATOM 1571 C CA . ASP A 1 237 ? 23.601 28.029 -27.919 1.00 72.26 237 ASP A CA 1
ATOM 1572 C C . ASP A 1 237 ? 23.631 27.692 -26.422 1.00 72.22 237 ASP A C 1
ATOM 1573 O O . ASP A 1 237 ? 24.584 27.071 -25.928 1.00 70.93 237 ASP A O 1
ATOM 1578 N N . LEU A 1 238 ? 22.590 28.080 -25.680 1.00 72.27 238 LEU A N 1
ATOM 1579 C CA . LEU A 1 238 ? 22.573 27.758 -24.254 1.00 65.35 238 LEU A CA 1
ATOM 1580 C C . LEU A 1 238 ? 22.627 26.252 -24.043 1.00 63.35 238 LEU A C 1
ATOM 1581 O O . LEU A 1 238 ? 23.381 25.758 -23.194 1.00 65.27 238 LEU A O 1
ATOM 1586 N N . ALA A 1 239 ? 21.850 25.502 -24.830 1.00 66.56 239 ALA A N 1
ATOM 1587 C CA . ALA A 1 239 ? 21.855 24.052 -24.687 1.00 66.53 239 ALA A CA 1
ATOM 1588 C C . ALA A 1 239 ? 23.240 23.489 -24.972 1.00 67.02 239 ALA A C 1
ATOM 1589 O O . ALA A 1 239 ? 23.720 22.596 -24.260 1.00 65.28 239 ALA A O 1
ATOM 1591 N N . ASP A 1 240 ? 23.914 24.027 -25.987 1.00 70.15 240 ASP A N 1
ATOM 1592 C CA . ASP A 1 240 ? 25.263 23.568 -26.292 1.00 75.23 240 ASP A 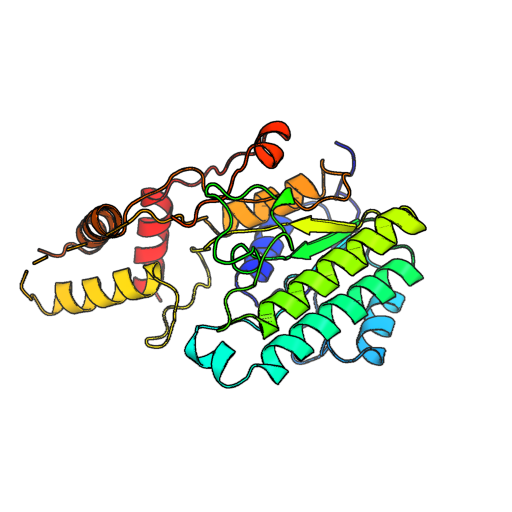CA 1
ATOM 1593 C C . ASP A 1 240 ? 26.197 23.877 -25.136 1.00 70.30 240 ASP A C 1
ATOM 1594 O O . ASP A 1 240 ? 26.988 23.027 -24.711 1.00 69.44 240 ASP A O 1
ATOM 1599 N N . ALA A 1 241 ? 26.102 25.091 -24.599 1.00 74.00 241 ALA A N 1
ATOM 1600 C CA . ALA A 1 241 ? 26.958 25.454 -23.477 1.00 69.94 241 ALA A CA 1
ATOM 1601 C C . ALA A 1 241 ? 26.703 24.572 -22.259 1.00 66.88 241 ALA A C 1
ATOM 1602 O O . ALA A 1 241 ? 27.638 24.283 -21.502 1.00 63.94 241 ALA A O 1
ATOM 1604 N N . CYS A 1 242 ? 25.460 24.129 -22.048 1.00 65.48 242 CYS A N 1
ATOM 1605 C CA . CYS A 1 242 ? 25.191 23.305 -20.866 1.00 61.28 242 CYS A CA 1
ATOM 1606 C C . CYS A 1 242 ? 25.885 21.959 -20.988 1.00 68.62 242 CYS A C 1
ATOM 1607 O O . CYS A 1 242 ? 26.476 21.459 -20.024 1.00 62.43 242 CYS A O 1
ATOM 1610 N N . LEU A 1 243 ? 25.826 21.355 -22.174 1.00 63.92 243 LEU A N 1
ATOM 1611 C CA . LEU A 1 243 ? 26.531 20.098 -22.357 1.00 71.49 243 LEU A CA 1
ATOM 1612 C C . LEU A 1 243 ? 28.033 20.309 -22.298 1.00 71.51 243 LEU A C 1
ATOM 1613 O O . LEU A 1 243 ? 28.761 19.431 -21.824 1.00 70.90 243 LEU A O 1
ATOM 1618 N N . HIS A 1 244 ? 28.507 21.475 -22.742 1.00 72.39 244 HIS A N 1
ATOM 1619 C CA . HIS A 1 244 ? 29.932 21.782 -22.645 1.00 73.80 244 HIS A CA 1
ATOM 1620 C C . HIS A 1 244 ? 30.380 21.830 -21.188 1.00 69.26 244 HIS A C 1
ATOM 1621 O O . HIS A 1 244 ? 31.401 21.234 -20.820 1.00 68.28 244 HIS A O 1
ATOM 1628 N N . LEU A 1 245 ? 29.623 22.535 -20.340 1.00 67.69 245 LEU A N 1
ATOM 1629 C CA . LEU A 1 245 ? 29.954 22.565 -18.922 1.00 65.19 245 LEU A CA 1
ATOM 1630 C C . LEU A 1 245 ? 29.975 21.156 -18.352 1.00 64.53 245 LEU A C 1
ATOM 1631 O O . LEU A 1 245 ? 30.901 20.775 -17.631 1.00 64.51 245 LEU A O 1
ATOM 1636 N N . LEU A 1 246 ? 28.964 20.359 -18.696 1.00 67.75 246 LEU A N 1
ATOM 1637 C CA . LEU A 1 246 ? 28.919 18.980 -18.238 1.00 64.30 246 LEU A CA 1
ATOM 1638 C C . LEU A 1 246 ? 30.148 18.202 -18.688 1.00 71.17 246 LEU A C 1
ATOM 1639 O O . LEU A 1 246 ? 30.664 17.366 -17.939 1.00 67.49 246 LEU A O 1
ATOM 1644 N N . ARG A 1 247 ? 30.649 18.472 -19.900 1.00 69.27 247 ARG A N 1
ATOM 1645 C CA A ARG A 1 247 ? 31.797 17.726 -20.401 0.31 73.07 247 ARG A CA 1
ATOM 1646 C CA B ARG A 1 247 ? 31.797 17.727 -20.403 0.27 74.23 247 ARG A CA 1
ATOM 1647 C CA C ARG A 1 247 ? 31.796 17.723 -20.395 0.42 74.12 247 ARG A CA 1
ATOM 1648 C C . ARG A 1 247 ? 33.118 18.268 -19.873 1.00 74.06 247 ARG A C 1
ATOM 1649 O O . ARG A 1 247 ? 34.072 17.501 -19.706 1.00 79.40 247 ARG A O 1
ATOM 1671 N N . PHE A 1 248 ? 33.206 19.570 -19.597 1.00 71.39 248 PHE A N 1
ATOM 1672 C CA . PHE A 1 248 ? 34.502 20.141 -19.248 1.00 71.71 248 PHE A CA 1
ATOM 1673 C C . PHE A 1 248 ? 34.609 20.821 -17.888 1.00 73.96 248 PHE A C 1
ATOM 1674 O O . PHE A 1 248 ? 35.735 21.010 -17.421 1.00 73.51 248 PHE A O 1
ATOM 1682 N N . TYR A 1 249 ? 33.508 21.201 -17.243 1.00 68.38 249 TYR A N 1
ATOM 1683 C CA . TYR A 1 249 ? 33.572 22.049 -16.060 1.00 66.18 249 TYR A CA 1
ATOM 1684 C C . TYR A 1 249 ? 33.382 21.226 -14.794 1.00 73.25 249 TYR A C 1
ATOM 1685 O O . TYR A 1 249 ? 32.349 20.570 -14.624 1.00 76.19 249 TYR A O 1
ATOM 1694 N N . ASN A 1 250 ? 34.354 21.304 -13.886 1.00 77.92 250 ASN A N 1
ATOM 1695 C CA . ASN A 1 250 ? 34.275 20.596 -12.616 1.00 79.54 250 ASN A CA 1
ATOM 1696 C C . ASN A 1 250 ? 34.231 21.508 -11.400 1.00 78.72 250 ASN A C 1
ATOM 1697 O O . ASN A 1 250 ? 34.088 21.003 -10.280 1.00 94.23 250 ASN A O 1
ATOM 1702 N N . GLY A 1 251 ? 34.330 22.821 -11.573 1.00 68.17 251 GLY A N 1
ATOM 1703 C CA . GLY A 1 251 ? 34.292 23.724 -10.438 1.00 63.13 251 GLY A CA 1
ATOM 1704 C C . GLY A 1 251 ? 33.011 23.607 -9.621 1.00 61.62 251 GLY A C 1
ATOM 1705 O O . GLY A 1 251 ? 32.038 22.934 -9.969 1.00 59.74 251 GLY A O 1
ATOM 1706 N N . ILE A 1 252 ? 33.022 24.314 -8.498 1.00 55.81 252 ILE A N 1
ATOM 1707 C CA . ILE A 1 252 ? 31.898 24.348 -7.586 1.00 56.90 252 ILE A CA 1
ATOM 1708 C C . ILE A 1 252 ? 31.037 25.579 -7.814 1.00 52.17 252 ILE A C 1
ATOM 1709 O O . ILE A 1 252 ? 29.812 25.511 -7.704 1.00 49.38 252 ILE A O 1
ATOM 1714 N N . GLU A 1 253 ? 31.693 26.697 -8.119 1.00 53.90 253 GLU A N 1
ATOM 1715 C CA . GLU A 1 253 ? 31.042 27.977 -8.334 1.00 57.70 253 GLU A CA 1
ATOM 1716 C C . GLU A 1 253 ? 30.183 27.932 -9.596 1.00 51.37 253 GLU A C 1
ATOM 1717 O O . GLU A 1 253 ? 30.399 27.090 -10.465 1.00 49.29 253 GLU A O 1
ATOM 1723 N N . PRO A 1 254 ? 29.186 28.814 -9.707 1.00 51.90 254 PRO A N 1
ATOM 1724 C CA A PRO A 1 254 ? 28.354 28.834 -10.917 0.37 50.05 254 PRO A CA 1
ATOM 1725 C CA B PRO A 1 254 ? 28.350 28.841 -10.916 0.63 49.91 254 PRO A CA 1
ATOM 1726 C C . PRO A 1 254 ? 29.114 29.421 -12.099 1.00 50.11 254 PRO A C 1
ATOM 1727 O O . PRO A 1 254 ? 30.195 30.002 -11.969 1.00 51.21 254 PRO A O 1
ATOM 1734 N N . VAL A 1 255 ? 28.531 29.249 -13.288 1.00 53.06 255 VAL A N 1
ATOM 1735 C CA . VAL A 1 255 ? 29.137 29.709 -14.532 1.00 52.95 255 VAL A CA 1
ATOM 1736 C C . VAL A 1 255 ? 28.082 30.472 -15.331 1.00 54.11 255 VAL A C 1
ATOM 1737 O O . VAL A 1 255 ? 27.028 29.924 -15.666 1.00 53.41 255 VAL A O 1
ATOM 1741 N N . ASN A 1 256 ? 28.348 31.739 -15.603 1.00 55.71 256 ASN A N 1
ATOM 1742 C CA . ASN A 1 256 ? 27.471 32.502 -16.464 1.00 57.17 256 ASN A CA 1
ATOM 1743 C C . ASN A 1 256 ? 27.505 31.913 -17.869 1.00 58.65 256 ASN A C 1
ATOM 1744 O O . ASN A 1 256 ? 28.556 31.486 -18.351 1.00 59.75 256 ASN A O 1
ATOM 1749 N N . ILE A 1 257 ? 26.347 31.862 -18.517 1.00 57.31 257 ILE A N 1
ATOM 1750 C CA . ILE A 1 257 ? 26.273 31.594 -19.950 1.00 59.60 257 ILE A CA 1
ATOM 1751 C C . ILE A 1 257 ? 25.573 32.796 -20.563 1.00 61.51 257 ILE A C 1
ATOM 1752 O O . ILE A 1 257 ? 24.349 32.925 -20.455 1.00 57.19 257 ILE A O 1
ATOM 1757 N N . GLY A 1 258 ? 26.339 33.684 -21.199 1.00 61.91 258 GLY A N 1
ATOM 1758 C CA . GLY A 1 258 ? 25.809 34.906 -21.756 1.00 64.80 258 GLY A CA 1
ATOM 1759 C C . GLY A 1 258 ? 25.792 34.916 -23.281 1.00 81.30 258 GLY A C 1
ATOM 1760 O O . GLY A 1 258 ? 26.210 33.979 -23.958 1.00 71.13 258 GLY A O 1
ATOM 1761 N N . SER A 1 259 ? 25.275 36.022 -23.820 1.00 81.62 259 SER A N 1
ATOM 1762 C CA . SER A 1 259 ? 25.303 36.193 -25.266 1.00 83.32 259 SER A CA 1
ATOM 1763 C C . SER A 1 259 ? 26.666 36.684 -25.728 1.00 88.53 259 SER A C 1
ATOM 1764 O O . SER A 1 259 ? 27.262 36.106 -26.637 1.00 100.60 259 SER A O 1
ATOM 1767 N N . GLY A 1 260 ? 27.171 37.748 -25.109 1.00 95.15 260 GLY A N 1
ATOM 1768 C CA . GLY A 1 260 ? 28.362 38.414 -25.598 1.00 104.88 260 GLY A CA 1
ATOM 1769 C C . GLY A 1 260 ? 28.018 39.556 -26.536 1.00 114.69 260 GLY A C 1
ATOM 1770 O O . GLY A 1 260 ? 28.322 40.719 -26.252 1.00 119.44 260 GLY A O 1
ATOM 1771 N N . GLU A 1 261 ? 27.382 39.234 -27.663 1.00 114.11 261 GLU A N 1
ATOM 1772 C CA . GLU A 1 261 ? 26.897 40.255 -28.584 1.00 110.89 261 GLU A CA 1
ATOM 1773 C C . GLU A 1 261 ? 25.731 40.989 -27.935 1.00 108.26 261 GLU A C 1
ATOM 1774 O O . GLU A 1 261 ? 24.630 40.442 -27.811 1.00 110.52 261 GLU A O 1
ATOM 1776 N N . GLU A 1 262 ? 25.976 42.220 -27.499 1.00 111.34 262 GLU A N 1
ATOM 1777 C CA . GLU A 1 262 ? 24.922 43.055 -26.949 1.00 114.57 262 GLU A CA 1
ATOM 1778 C C . GLU A 1 262 ? 24.162 43.755 -28.080 1.00 116.34 262 GLU A C 1
ATOM 1779 O O . GLU A 1 262 ? 24.523 43.666 -29.259 1.00 118.03 262 GLU A O 1
ATOM 1781 N N . ILE A 1 263 ? 23.091 44.459 -27.711 1.00 112.77 263 ILE A N 1
ATOM 1782 C CA . ILE A 1 263 ? 22.313 45.276 -28.639 1.00 115.09 263 ILE A CA 1
ATOM 1783 C C . ILE A 1 263 ? 21.384 46.166 -27.824 1.00 116.14 263 ILE A C 1
ATOM 1784 O O . ILE A 1 263 ? 20.888 45.757 -26.769 1.00 111.82 263 ILE A O 1
ATOM 1786 N N . SER A 1 264 ? 21.151 47.388 -28.292 1.00 120.18 264 SER A N 1
ATOM 1787 C CA . SER A 1 264 ? 20.245 48.300 -27.606 1.00 124.63 264 SER A CA 1
ATOM 1788 C C . SER A 1 264 ? 18.816 48.065 -28.066 1.00 118.35 264 SER A C 1
ATOM 1789 O O . SER A 1 264 ? 18.577 47.624 -29.191 1.00 117.48 264 SER A O 1
ATOM 1792 N N . ILE A 1 265 ? 17.862 48.371 -27.179 1.00 121.66 265 ILE A N 1
ATOM 1793 C CA . ILE A 1 265 ? 16.452 48.306 -27.559 1.00 118.14 265 ILE A CA 1
ATOM 1794 C C . ILE A 1 265 ? 16.197 49.201 -28.760 1.00 119.62 265 ILE A C 1
ATOM 1795 O O . ILE A 1 265 ? 15.349 48.895 -29.605 1.00 114.36 265 ILE A O 1
ATOM 1797 N N . LYS A 1 266 ? 16.933 50.309 -28.861 1.00 120.33 266 LYS A N 1
ATOM 1798 C CA . LYS A 1 266 ? 16.919 51.117 -30.075 1.00 126.16 266 LYS A CA 1
ATOM 1799 C C . LYS A 1 266 ? 17.443 50.320 -31.263 1.00 125.49 266 LYS A C 1
ATOM 1800 O O . LYS A 1 266 ? 16.726 50.099 -32.246 1.00 119.90 266 LYS A O 1
ATOM 1802 N N . GLU A 1 267 ? 18.703 49.877 -31.190 1.00 124.20 267 GLU A N 1
ATOM 1803 C CA . GLU A 1 267 ? 19.259 49.065 -32.269 1.00 125.76 267 GLU A CA 1
ATOM 1804 C C . GLU A 1 267 ? 18.442 47.799 -32.486 1.00 120.71 267 GLU A C 1
ATOM 1805 O O . GLU A 1 267 ? 18.288 47.347 -33.628 1.00 118.49 267 GLU A O 1
ATOM 1807 N N . LEU A 1 268 ? 17.895 47.228 -31.410 1.00 118.06 268 LEU A N 1
ATOM 1808 C CA . LEU A 1 268 ? 17.085 46.025 -31.547 1.00 110.46 268 LEU A CA 1
ATOM 1809 C C . LEU A 1 268 ? 15.831 46.298 -32.361 1.00 111.98 268 LEU A C 1
ATOM 1810 O O . LEU A 1 268 ? 15.420 45.465 -33.176 1.00 107.36 268 LEU A O 1
ATOM 1815 N N . ALA A 1 269 ? 15.213 47.464 -32.159 1.00 116.66 269 ALA A N 1
ATOM 1816 C CA . ALA A 1 269 ? 13.996 47.794 -32.894 1.00 117.23 269 ALA A CA 1
ATOM 1817 C C . ALA A 1 269 ? 14.273 47.914 -34.388 1.00 122.19 269 ALA A C 1
ATOM 1818 O O . ALA A 1 269 ? 13.504 47.408 -35.214 1.00 121.24 269 ALA A O 1
ATOM 1820 N N . LEU A 1 270 ? 15.375 48.582 -34.755 1.00 118.13 270 LEU A N 1
ATOM 1821 C CA . LEU A 1 270 ? 15.742 48.695 -36.166 1.00 122.72 270 LEU A CA 1
ATOM 1822 C C . LEU A 1 270 ? 16.087 47.336 -36.763 1.00 121.18 270 LEU A C 1
ATOM 1823 O O . LEU A 1 270 ? 15.771 47.074 -37.929 1.00 123.79 270 LEU A O 1
ATOM 1825 N N . THR A 1 271 ? 16.738 46.461 -35.990 1.00 117.17 271 THR A N 1
ATOM 1826 C CA . THR A 1 271 ? 16.959 45.105 -36.478 1.00 115.44 271 THR A CA 1
ATOM 1827 C C . THR A 1 271 ? 15.631 44.386 -36.669 1.00 115.08 271 THR A C 1
ATOM 1828 O O . THR A 1 271 ? 15.432 43.695 -37.675 1.00 114.57 271 THR A O 1
ATOM 1832 N N . VAL A 1 272 ? 14.698 44.565 -35.724 1.00 112.27 272 VAL A N 1
ATOM 1833 C CA . VAL A 1 272 ? 13.392 43.915 -35.813 1.00 109.26 272 VAL A CA 1
ATOM 1834 C C . VAL A 1 272 ? 12.585 44.484 -36.972 1.00 106.15 272 VAL A C 1
ATOM 1835 O O . VAL A 1 272 ? 12.022 43.736 -37.778 1.00 100.56 272 VAL A O 1
ATOM 1839 N N . ALA A 1 273 ? 12.489 45.816 -37.051 1.00 114.85 273 ALA A N 1
ATOM 1840 C CA . ALA A 1 273 ? 11.711 46.446 -38.115 1.00 120.44 273 ALA A CA 1
ATOM 1841 C C . ALA A 1 273 ? 12.220 46.037 -39.494 1.00 116.63 273 ALA A C 1
ATOM 1842 O O . ALA A 1 273 ? 11.425 45.826 -40.417 1.00 118.31 273 ALA A O 1
ATOM 1844 N N . ARG A 1 274 ? 13.543 45.908 -39.649 1.00 118.62 274 ARG A N 1
ATOM 1845 C CA . ARG A 1 274 ? 14.096 45.438 -40.917 1.00 120.75 274 ARG A CA 1
ATOM 1846 C C . ARG A 1 274 ? 13.734 43.979 -41.175 1.00 119.53 274 ARG A C 1
ATOM 1847 O O . ARG A 1 274 ? 13.632 43.559 -42.331 1.00 119.45 274 ARG A O 1
ATOM 1849 N N . ILE A 1 275 ? 13.524 43.194 -40.121 1.00 116.87 275 ILE A N 1
ATOM 1850 C CA . ILE A 1 275 ? 13.071 41.821 -40.311 1.00 117.18 275 ILE A CA 1
ATOM 1851 C C . ILE A 1 275 ? 11.621 41.801 -40.771 1.00 116.13 275 ILE A C 1
ATOM 1852 O O . ILE A 1 275 ? 11.268 41.103 -41.728 1.00 125.95 275 ILE A O 1
ATOM 1857 N N . VAL A 1 276 ? 10.762 42.585 -40.108 1.00 115.86 276 VAL A N 1
ATOM 1858 C CA . VAL A 1 276 ? 9.327 42.559 -40.386 1.00 117.32 276 VAL A CA 1
ATOM 1859 C C . VAL A 1 276 ? 8.930 43.499 -41.527 1.00 116.62 276 VAL A C 1
ATOM 1860 O O . VAL A 1 276 ? 7.756 43.525 -41.923 1.00 120.69 276 VAL A O 1
ATOM 1864 N N . GLY A 1 277 ? 9.870 44.259 -42.083 1.00 118.78 277 GLY A N 1
ATOM 1865 C CA . GLY A 1 277 ? 9.530 45.133 -43.193 1.00 119.62 277 GLY A CA 1
ATOM 1866 C C . GLY A 1 277 ? 8.726 46.357 -42.818 1.00 127.15 277 GLY A C 1
ATOM 1867 O O . GLY A 1 277 ? 8.057 46.936 -43.680 1.00 131.90 277 GLY A O 1
ATOM 1868 N N . TYR A 1 278 ? 8.776 46.771 -41.554 1.00 125.61 278 TYR A N 1
ATOM 1869 C CA . TYR A 1 278 ? 8.041 47.946 -41.106 1.00 129.34 278 TYR A CA 1
ATOM 1870 C C . TYR A 1 278 ? 8.673 49.231 -41.645 1.00 131.26 278 TYR A C 1
ATOM 1871 O O . TYR A 1 278 ? 9.871 49.288 -41.932 1.00 134.31 278 TYR A O 1
ATOM 1880 N N . GLU A 1 279 ? 7.851 50.269 -41.784 1.00 124.76 279 GLU A N 1
ATOM 1881 C CA . GLU A 1 279 ? 8.351 51.595 -42.144 1.00 129.00 279 GLU A CA 1
ATOM 1882 C C . GLU A 1 279 ? 7.551 52.688 -41.443 1.00 130.38 279 GLU A C 1
ATOM 1883 O O . GLU A 1 279 ? 7.809 53.014 -40.283 1.00 128.21 279 GLU A O 1
ATOM 1885 N N . ARG A 1 294 ? 23.024 47.506 -19.455 1.00 118.51 294 ARG A N 1
ATOM 1886 C CA . ARG A 1 294 ? 22.841 47.624 -18.014 1.00 110.51 294 ARG A CA 1
ATOM 1887 C C . ARG A 1 294 ? 22.192 46.367 -17.416 1.00 114.22 294 ARG A C 1
ATOM 1888 O O . ARG A 1 294 ? 21.453 46.453 -16.433 1.00 114.59 294 ARG A O 1
ATOM 1890 N N . LYS A 1 295 ? 22.476 45.204 -18.017 1.00 119.22 295 LYS A N 1
ATOM 1891 C CA . LYS A 1 295 ? 21.999 43.916 -17.512 1.00 113.06 295 LYS A CA 1
ATOM 1892 C C . LYS A 1 295 ? 22.793 42.765 -18.127 1.00 106.48 295 LYS A C 1
ATOM 1893 O O . LYS A 1 295 ? 22.219 41.722 -18.460 1.00 105.84 295 LYS A O 1
ATOM 1895 N N . LEU A 1 296 ? 24.110 42.936 -18.261 1.00 89.85 296 LEU A N 1
ATOM 1896 C CA . LEU A 1 296 ? 24.965 42.023 -19.015 1.00 88.10 296 LEU A CA 1
ATOM 1897 C C . LEU A 1 296 ? 25.844 41.173 -18.098 1.00 79.99 296 LEU A C 1
ATOM 1898 O O . LEU A 1 296 ? 26.356 41.659 -17.088 1.00 78.78 296 LEU A O 1
ATOM 1900 N N . LEU A 1 297 ? 26.035 39.911 -18.477 1.00 73.83 297 LEU A N 1
ATOM 1901 C CA . LEU A 1 297 ? 26.845 38.979 -17.706 1.00 69.04 297 LEU A CA 1
ATOM 1902 C C . LEU A 1 297 ? 28.313 39.082 -18.100 1.00 72.83 297 LEU A C 1
ATOM 1903 O O . LEU A 1 297 ? 28.655 39.398 -19.239 1.00 65.51 297 LEU A O 1
ATOM 1908 N N . ASP A 1 298 ? 29.189 38.787 -17.146 1.00 70.81 298 ASP A N 1
ATOM 1909 C CA . ASP A 1 298 ? 30.610 38.628 -17.429 1.00 63.30 298 ASP A CA 1
ATOM 1910 C C . ASP A 1 298 ? 30.846 37.164 -17.783 1.00 63.78 298 ASP A C 1
ATOM 1911 O O . ASP A 1 298 ? 30.646 36.281 -16.946 1.00 61.86 298 ASP A O 1
ATOM 1916 N N . THR A 1 299 ? 31.271 36.902 -19.021 1.00 61.77 299 THR A N 1
ATOM 1917 C CA . THR A 1 299 ? 31.444 35.538 -19.501 1.00 64.96 299 THR A CA 1
ATOM 1918 C C . THR A 1 299 ? 32.901 35.086 -19.512 1.00 62.17 299 THR A C 1
ATOM 1919 O O . THR A 1 299 ? 33.231 34.140 -20.228 1.00 63.41 299 THR A O 1
ATOM 1923 N N . SER A 1 300 ? 33.772 35.725 -18.725 1.00 72.93 300 SER A N 1
ATOM 1924 C CA . SER A 1 300 ? 35.177 35.314 -18.680 1.00 76.22 300 SER A CA 1
ATOM 1925 C C . SER A 1 300 ? 35.307 33.819 -18.439 1.00 72.18 300 SER A C 1
ATOM 1926 O O . SER A 1 300 ? 36.151 33.143 -19.038 1.00 71.58 300 SER A O 1
ATOM 1929 N N 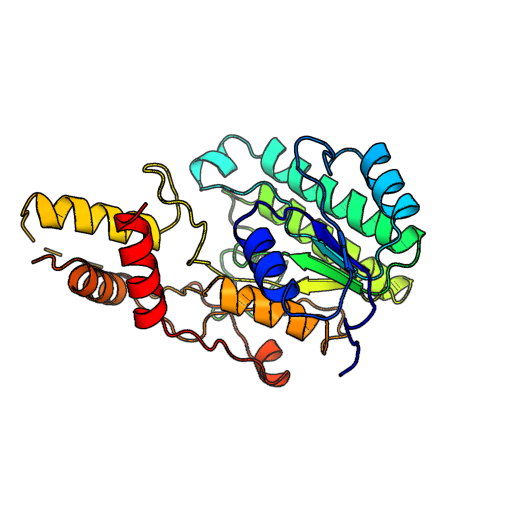. ARG A 1 301 ? 34.450 33.286 -17.588 1.00 68.01 301 ARG A N 1
ATOM 1930 C CA . ARG A 1 301 ? 34.624 31.929 -17.099 1.00 71.36 301 ARG A CA 1
ATOM 1931 C C . ARG A 1 301 ? 34.319 30.911 -18.187 1.00 66.85 301 ARG A C 1
ATOM 1932 O O . ARG A 1 301 ? 35.090 29.968 -18.395 1.00 66.67 301 ARG A O 1
ATOM 1940 N N . ILE A 1 302 ? 33.172 31.054 -18.862 1.00 68.10 302 ILE A N 1
ATOM 1941 C CA . ILE A 1 302 ? 32.846 30.106 -19.924 1.00 69.51 302 ILE A CA 1
ATOM 1942 C C . ILE A 1 302 ? 33.812 30.281 -21.110 1.00 72.63 302 ILE A C 1
ATOM 1943 O O . ILE A 1 302 ? 34.124 29.313 -21.813 1.00 73.60 302 ILE A O 1
ATOM 1948 N N . GLU A 1 303 ? 34.322 31.496 -21.333 1.00 74.41 303 GLU A N 1
ATOM 1949 C CA . GLU A 1 303 ? 35.309 31.694 -22.393 1.00 77.51 303 GLU A CA 1
ATOM 1950 C C . GLU A 1 303 ? 36.605 30.959 -22.093 1.00 76.67 303 GLU A C 1
ATOM 1951 O O . GLU A 1 303 ? 37.227 30.402 -23.005 1.00 78.71 303 GLU A O 1
ATOM 1957 N N . ALA A 1 304 ? 37.020 30.919 -20.820 1.00 73.76 304 ALA A N 1
ATOM 1958 C CA . ALA A 1 304 ? 38.205 30.138 -20.485 1.00 72.74 304 ALA A CA 1
ATOM 1959 C C . ALA A 1 304 ? 37.993 28.651 -20.716 1.00 71.90 304 ALA A C 1
ATOM 1960 O O . ALA A 1 304 ? 38.972 27.897 -20.730 1.00 71.72 304 ALA A O 1
ATOM 1962 N N . LEU A 1 305 ? 36.755 28.217 -20.912 1.00 71.54 305 LEU A N 1
ATOM 1963 C CA . LEU A 1 305 ? 36.469 26.847 -21.302 1.00 71.37 305 LEU A CA 1
ATOM 1964 C C . LEU A 1 305 ? 36.351 26.687 -22.807 1.00 74.94 305 LEU A C 1
ATOM 1965 O O . LEU A 1 305 ? 35.885 25.641 -23.269 1.00 75.30 305 LEU A O 1
ATOM 1970 N N . GLY A 1 306 ? 36.744 27.698 -23.578 1.00 77.75 306 GLY A N 1
ATOM 1971 C CA . GLY A 1 306 ? 36.731 27.565 -25.023 1.00 81.42 306 GLY A CA 1
ATOM 1972 C C . GLY A 1 306 ? 35.351 27.381 -25.615 1.00 83.46 306 GLY A C 1
ATOM 1973 O O . GLY A 1 306 ? 35.214 26.715 -26.648 1.00 84.54 306 GLY A O 1
ATOM 1974 N N . TRP A 1 307 ? 34.320 27.937 -24.983 1.00 80.52 307 TRP A N 1
ATOM 1975 C CA . TRP A 1 307 ? 32.979 27.939 -25.554 1.00 84.01 307 TRP A CA 1
ATOM 1976 C C . TRP A 1 307 ? 32.539 29.373 -25.814 1.00 82.93 307 TRP A C 1
ATOM 1977 O O . TRP A 1 307 ? 32.806 30.269 -25.011 1.00 81.67 307 TRP A O 1
ATOM 1988 N N . GLN A 1 308 ? 31.901 29.593 -26.964 1.00 85.81 308 GLN A N 1
ATOM 1989 C CA . GLN A 1 308 ? 31.367 30.899 -27.301 1.00 87.42 308 GLN 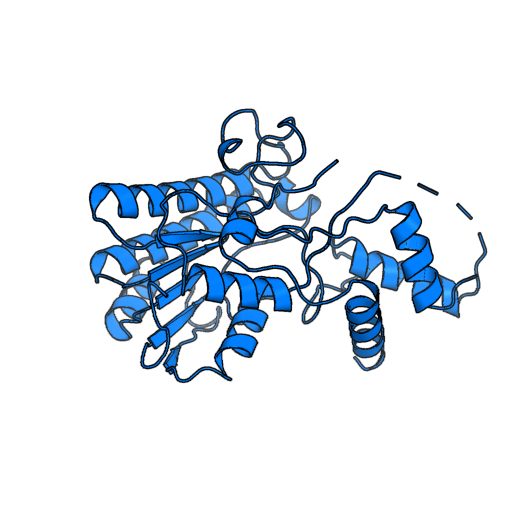A CA 1
ATOM 1990 C C . GLN A 1 308 ? 30.121 30.658 -28.142 1.00 88.91 308 GLN A C 1
ATOM 1991 O O . GLN A 1 308 ? 30.105 29.709 -28.940 1.00 90.38 308 GLN A O 1
ATOM 1997 N N . PRO A 1 309 ? 29.061 31.450 -27.972 1.00 88.61 309 PRO A N 1
ATOM 1998 C CA . PRO A 1 309 ? 27.850 31.211 -28.766 1.00 90.02 309 PRO A CA 1
ATOM 1999 C C . PRO A 1 309 ? 28.118 31.386 -30.251 1.00 94.65 309 PRO A C 1
ATOM 2000 O O . PRO A 1 309 ? 28.875 32.262 -30.676 1.00 96.34 309 PRO A O 1
ATOM 2004 N N . ARG A 1 310 ? 27.484 30.526 -31.035 1.00 95.49 310 ARG A N 1
ATOM 2005 C CA . ARG A 1 310 ? 27.745 30.427 -32.452 1.00 99.49 310 ARG A CA 1
ATOM 2006 C C . ARG A 1 310 ? 26.600 30.922 -33.326 1.00 106.79 310 ARG A C 1
ATOM 2007 O O . ARG A 1 310 ? 26.762 30.952 -34.547 1.00 105.38 310 ARG A O 1
ATOM 2009 N N . ILE A 1 311 ? 25.451 31.310 -32.756 1.00 99.87 311 ILE A N 1
ATOM 2010 C CA . ILE A 1 311 ? 24.327 31.813 -33.549 1.00 101.92 311 ILE A CA 1
ATOM 2011 C C . ILE A 1 311 ? 24.287 33.335 -33.468 1.00 102.68 311 ILE A C 1
ATOM 2012 O O . ILE A 1 311 ? 24.265 33.911 -32.372 1.00 100.09 311 ILE A O 1
ATOM 2017 N N . HIS A 1 312 ? 24.283 33.984 -34.630 1.00 106.41 312 HIS A N 1
ATOM 2018 C CA . HIS A 1 312 ? 24.197 35.436 -34.728 1.00 107.77 312 HIS A CA 1
ATOM 2019 C C . HIS A 1 312 ? 22.750 35.890 -34.572 1.00 106.98 312 HIS A C 1
ATOM 2020 O O . HIS A 1 312 ? 21.818 35.210 -35.008 1.00 107.21 312 HIS A O 1
ATOM 2022 N N . LEU A 1 313 ? 22.575 37.064 -33.954 1.00 106.20 313 LEU A N 1
ATOM 2023 C CA . LEU A 1 313 ? 21.234 37.540 -33.620 1.00 105.10 313 LEU A CA 1
ATOM 2024 C C . LEU A 1 313 ? 20.359 37.673 -34.857 1.00 114.05 313 LEU A C 1
ATOM 2025 O O . LEU A 1 313 ? 19.182 37.292 -34.834 1.00 107.23 313 LEU A O 1
ATOM 2030 N N . GLU A 1 314 ? 20.911 38.218 -35.946 1.00 114.29 314 GLU A N 1
ATOM 2031 C CA . GLU A 1 314 ? 20.103 38.394 -37.146 1.00 120.52 314 GLU A CA 1
ATOM 2032 C C . GLU A 1 314 ? 19.715 37.048 -37.749 1.00 120.36 314 GLU A C 1
ATOM 2033 O O . GLU A 1 314 ? 18.585 36.882 -38.222 1.00 120.21 314 GLU A O 1
ATOM 2039 N N . ASP A 1 315 ? 20.616 36.061 -37.700 1.00 115.99 315 ASP A N 1
ATOM 2040 C CA . ASP A 1 315 ? 20.280 34.731 -38.203 1.00 115.29 315 ASP A CA 1
ATOM 2041 C C . ASP A 1 315 ? 19.159 34.096 -37.384 1.00 112.66 315 ASP A C 1
ATOM 2042 O O . ASP A 1 315 ? 18.177 33.588 -37.942 1.00 112.91 315 ASP A O 1
ATOM 2044 N N . GLY A 1 316 ? 19.288 34.114 -36.054 1.00 108.30 316 GLY A N 1
ATOM 2045 C CA . GLY A 1 316 ? 18.275 33.488 -35.221 1.00 105.26 316 GLY A CA 1
ATOM 2046 C C . GLY A 1 316 ? 16.931 34.186 -35.299 1.00 105.45 316 GLY A C 1
ATOM 2047 O O . GLY A 1 316 ? 15.884 33.533 -35.321 1.00 104.85 316 GLY A O 1
ATOM 2048 N N . LEU A 1 317 ? 16.941 35.522 -35.343 1.00 106.41 317 LEU A N 1
ATOM 2049 C CA . LEU A 1 317 ? 15.699 36.282 -35.425 1.00 106.75 317 LEU A CA 1
ATOM 2050 C C . LEU A 1 317 ? 14.946 35.972 -36.712 1.00 110.81 317 LEU A C 1
ATOM 2051 O O . LEU A 1 317 ? 13.742 35.694 -36.688 1.00 109.13 317 LEU A O 1
ATOM 2056 N N . ARG A 1 318 ? 15.635 36.044 -37.855 1.00 113.16 318 ARG A N 1
ATOM 2057 C CA . ARG A 1 318 ? 14.986 35.701 -39.116 1.00 116.25 318 ARG A CA 1
ATOM 2058 C C . ARG A 1 318 ? 14.505 34.256 -39.099 1.00 115.23 318 ARG A C 1
ATOM 2059 O O . ARG A 1 318 ? 13.370 33.966 -39.500 1.00 115.86 318 ARG A O 1
ATOM 2061 N N . ASP A 1 319 ? 15.343 33.340 -38.605 1.00 113.65 319 ASP A N 1
ATOM 2062 C CA . ASP A 1 319 ? 14.937 31.942 -38.531 1.00 112.72 319 ASP A CA 1
ATOM 2063 C C . ASP A 1 319 ? 13.741 31.760 -37.605 1.00 109.75 319 ASP A C 1
ATOM 2064 O O . ASP A 1 319 ? 12.930 30.850 -37.813 1.00 112.95 319 ASP A O 1
ATOM 2066 N N . VAL A 1 320 ? 13.604 32.617 -36.588 1.00 122.94 320 VAL A N 1
ATOM 2067 C CA . VAL A 1 320 ? 12.441 32.565 -35.705 1.00 119.44 320 VAL A CA 1
ATOM 2068 C C . VAL A 1 320 ? 11.276 33.401 -36.229 1.00 119.09 320 VAL A C 1
ATOM 2069 O O . VAL A 1 320 ? 10.117 33.101 -35.907 1.00 119.88 320 VAL A O 1
ATOM 2071 N N . TYR A 1 321 ? 11.546 34.436 -37.030 1.00 117.95 321 TYR A N 1
ATOM 2072 C CA . TYR A 1 321 ? 10.457 35.226 -37.596 1.00 121.14 321 TYR A CA 1
ATOM 2073 C C . TYR A 1 321 ? 9.604 34.389 -38.539 1.00 112.53 321 TYR A C 1
ATOM 2074 O O . TYR A 1 321 ? 8.377 34.517 -38.548 1.00 112.32 321 TYR A O 1
ATOM 2076 N N . ARG A 1 322 ? 10.237 33.515 -39.327 1.00 124.42 322 ARG A N 1
ATOM 2077 C CA . ARG A 1 322 ? 9.519 32.721 -40.317 1.00 125.38 322 ARG A CA 1
ATOM 2078 C C . ARG A 1 322 ? 8.775 31.552 -39.682 1.00 129.61 322 ARG A C 1
ATOM 2079 O O . ARG A 1 322 ? 7.691 31.186 -40.153 1.00 134.99 322 ARG A O 1
ATOM 2081 N N . ASN A 1 323 ? 9.337 30.947 -38.632 1.00 116.05 323 ASN A N 1
ATOM 2082 C CA . ASN A 1 323 ? 8.626 29.886 -37.925 1.00 129.21 323 ASN A CA 1
ATOM 2083 C C . ASN A 1 323 ? 7.349 30.409 -37.281 1.00 126.40 323 ASN A C 1
ATOM 2084 O O . ASN A 1 323 ? 6.346 29.689 -37.206 1.00 127.19 323 ASN A O 1
ATOM 2089 N N . TRP A 1 324 ? 7.375 31.652 -36.791 1.00 124.63 324 TRP A N 1
ATOM 2090 C CA . TRP A 1 324 ? 6.173 32.246 -36.216 1.00 128.08 324 TRP A CA 1
ATOM 2091 C C . TRP A 1 324 ? 5.123 32.520 -37.286 1.00 121.41 324 TRP A C 1
ATOM 2092 O O . TRP A 1 324 ? 3.921 32.452 -37.008 1.00 127.92 324 TRP A O 1
ATOM 2103 N N . LEU A 1 325 ? 5.554 32.824 -38.511 1.00 130.44 325 LEU A N 1
ATOM 2104 C CA . LEU A 1 325 ? 4.611 32.946 -39.618 1.00 123.82 325 LEU A CA 1
ATOM 2105 C C . LEU A 1 325 ? 4.014 31.58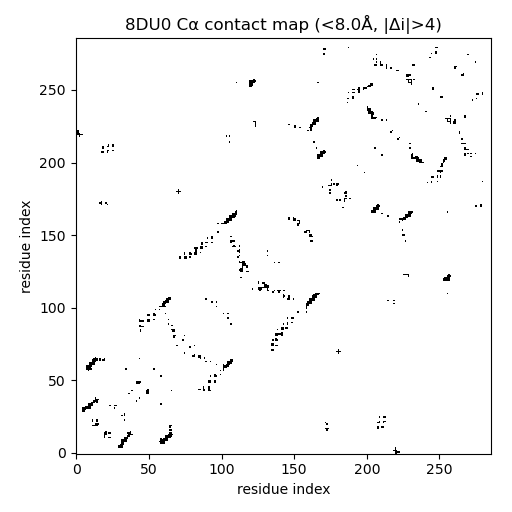8 -39.964 1.00 127.45 325 LEU A C 1
ATOM 2106 O O . LEU A 1 325 ? 2.795 31.393 -39.890 1.00 133.56 325 LEU A O 1
ATOM 2108 N N . GLU A 1 326 ? 4.868 30.621 -40.314 1.00 130.61 326 GLU A N 1
ATOM 2109 C CA . GLU A 1 326 ? 4.427 29.281 -40.689 1.00 131.58 326 GLU A CA 1
ATOM 2110 C C . GLU A 1 326 ? 3.733 28.528 -39.552 1.00 128.46 326 GLU A C 1
ATOM 2111 O O . GLU A 1 326 ? 3.247 27.416 -39.787 1.00 123.42 326 GLU A O 1
ATOM 2113 N N . GLU A 1 327 ? 3.666 29.093 -38.347 1.00 133.20 327 GLU A N 1
ATOM 2114 C CA . GLU A 1 327 ? 2.923 28.478 -37.245 1.00 128.85 327 GLU A CA 1
ATOM 2115 C C . GLU A 1 327 ? 1.875 29.432 -36.667 1.00 129.47 327 GLU A C 1
ATOM 2116 O O . GLU A 1 327 ? 0.905 29.794 -37.339 1.00 129.17 327 GLU A O 1
#

InterPro domains:
  IPR001509 NAD-dependent epimerase/dehydratase [PF01370] (20-250)
  IPR028614 GDP-L-fucose synthase/GDP-L-colitose synthase [MF_00956] (17-318)
  IPR028614 GDP-L-fucose synthase/GDP-L-colitose synthase [cd05239] (19-314)
  IPR036291 NAD(P)-binding domain superfamily [SSF51735] (13-319)

Sequence (286 aa):
PVYSLTGKKIFVAGHTGMVGSAILRRLQHEDCDIITAAHSVLDLTRQGPTENFISGHRPDVIIIAAARVGGILANSRFPADFLYDNLAIGMNLIHAAHQIGVERLLWLGSSCIYPRRDAAQPLTEDALLTGPLEPTNEAYAIAKIAGLKYAQSCARQFGDRFITAMPTNLYGPNDNFDPTSSHVLPALIRRVHEARMRGAEPLREFLHVDDLADACLHLLRRRFYNGIEPPVNIGSGEEISIKELALTVARIVGYERKLLDTSRIEALGWQPRIHLEDGLRDVYRNWLEE

Organism: Brucella ovis (strain ATCC 25840 / 63/290 / NCTC 10512) (NCBI:txid444178)

Radius of gyration: 18.99 Å; Cα contacts (8 Å, |Δi|>4): 544; chains: 1; bounding box: 40×52×45 Å

Foldseek 3Di:
DQDDQAAFEEEQEPCVDPLNVLLVVVPVPHRHHYDYDDCVGAQLLDLVSLLCVCVVVVTLEYEHPDADDADLVCCQVPLVCRQSSLLSNLVSNLVSCLVSQRQEYEAEAELQLFAPPDDPPAELVSHPVHHHDPSNNSNSVSRVVSLVVQLVCCVPPVRQYAYEYEYAEDFPPDDLPCRGPRPLSVLLVVLLVCAVVVDAPKDFYAYSNLVSVLVVLCVHDPRDSGYAYDTQPDMADPVRSNVLSCVLNVHNSRHHDHPPSVVSVRHRDDDPSRRSNVVSVVVVVD